Protein AF-A0A966CG10-F1 (afdb_monomer_lite)

Foldseek 3Di:
DDDDDDDFAWWWKKFWDDDDDDDDDDADDDDDDDPDPCVPVDDDDDGDDDDDLVVLLVVLLVVLRTAMAIFIEFEPDPVRCCVVVNDDPSHYNYHYYHDHGWDKDWDADQVQQDTPDIDTPDIQAYDGPDDLVDAGQEMEEEQCNLRRYPALCSNDHNYQEYEYENVNHDDLVSLLNNVVVQVNHAAEYEYEPVSCVVNVVSDDQRYWYWYQDDQQFIFIDHSNDTPDTDGDDDPDDDRHCPSVSSNVNSVVVSVVVVDPCVVCPVVRPD

pLDDT: mean 71.55, std 21.75, range [20.83, 97.31]

Radius of gyration: 19.4 Å; chains: 1; bounding box: 52×44×63 Å

Sequence (270 aa):
MPEEHRPSFAGGVHLLSEVKLQVRPMDILYGIYPNFPMENLTNSIEYQSWGGSLSNTFFWLIQFGHKVNVVGTVGNDQVGQALVGSTNPTIYSLSVNPGNSGKFTYFTDSTTGELLAIFYNYYETIHINKNESIKPDTCLIGGFELQTIDNSETLIYPANRYIINLGGVRDGEKLTNLITHLVDKQIVVVGNATEIEKFQSCFDKKTIIITTKAAEGAEIKINNDVIASTKPYNDRPIVDVMGAGDAFLAKFLSDWFKSNFSEDREMLVN

Secondary structure (DSSP, 8-state):
----PPP-----EEEE-----------------TTS-GGG-TTPPP------HHHHHHHHHHHTT--EEEEEEEESSHHHHHHHHT--SS-EEEEEESSPPPEEEEEE-TTT--EEEEEEE--S-------TT---SEEEEEHHHHHH-S-GGGG--S-SEEEEE-TT---HHHHHHHHHTTTTSEEEEEEEHHHHHHHGGG--TT-EEEEE-GGG-EEEEETTEEEEEE----SS-----TTHHHHHHHHHHHHHHHS-TTSGGGGTT-

Structure (mmCIF, N/CA/C/O backbone):
data_AF-A0A966CG10-F1
#
_entry.id   AF-A0A966CG10-F1
#
loop_
_atom_site.group_PDB
_atom_site.id
_atom_site.type_symbol
_atom_site.label_atom_id
_atom_site.label_alt_id
_atom_site.label_comp_id
_atom_site.label_asym_id
_atom_site.label_entity_id
_atom_site.label_seq_id
_atom_site.pdbx_PDB_ins_code
_atom_site.Cartn_x
_atom_site.Cartn_y
_atom_site.Cartn_z
_atom_site.occupancy
_atom_site.B_iso_or_equiv
_atom_site.auth_seq_id
_atom_site.auth_comp_id
_atom_site.auth_asym_id
_atom_site.auth_atom_id
_atom_site.pdbx_PDB_model_num
ATOM 1 N N . MET A 1 1 ? -6.992 21.687 -40.014 1.00 38.88 1 MET A N 1
ATOM 2 C CA . MET A 1 1 ? -6.766 20.240 -39.798 1.00 38.88 1 MET A CA 1
ATOM 3 C C . MET A 1 1 ? -7.358 19.908 -38.438 1.00 38.88 1 MET A C 1
ATOM 5 O O . MET A 1 1 ? -7.260 20.781 -37.583 1.00 38.88 1 MET A O 1
ATOM 9 N N . PRO A 1 2 ? -8.025 18.761 -38.247 1.00 32.59 2 PRO A N 1
ATOM 10 C CA . PRO A 1 2 ? -8.510 18.374 -36.926 1.00 32.59 2 PRO A CA 1
ATOM 11 C C . PRO A 1 2 ? -7.323 18.032 -36.017 1.00 32.59 2 PRO A C 1
ATOM 13 O O . PRO A 1 2 ? -6.334 17.471 -36.487 1.00 32.59 2 PRO A O 1
ATOM 16 N N . GLU A 1 3 ? -7.418 18.380 -34.737 1.00 30.53 3 GLU A N 1
ATOM 17 C CA . GLU A 1 3 ? -6.446 17.952 -33.731 1.00 30.53 3 GLU A CA 1
ATOM 18 C C . GLU A 1 3 ? -6.585 16.442 -33.503 1.00 30.53 3 GLU A C 1
ATOM 20 O O . GLU A 1 3 ? -7.666 15.946 -33.181 1.00 30.53 3 GLU A O 1
ATOM 25 N N . GLU A 1 4 ? -5.493 15.697 -33.675 1.00 26.67 4 GLU A N 1
ATOM 26 C CA . GLU A 1 4 ? -5.451 14.279 -33.317 1.00 26.67 4 GLU A CA 1
ATOM 27 C C . GLU A 1 4 ? -5.474 14.136 -31.789 1.00 26.67 4 GLU A C 1
ATOM 29 O O . GLU A 1 4 ? -4.434 14.209 -31.134 1.00 26.67 4 GLU A O 1
ATOM 34 N N . HIS A 1 5 ? -6.651 13.889 -31.210 1.00 28.89 5 HIS A N 1
ATOM 35 C CA . HIS A 1 5 ? -6.740 13.341 -29.858 1.00 28.89 5 HIS A CA 1
ATOM 36 C C . HIS A 1 5 ? -6.006 11.992 -29.806 1.00 28.89 5 HIS A C 1
ATOM 38 O O . HIS A 1 5 ? -6.396 11.033 -30.476 1.00 28.89 5 HIS A O 1
ATOM 44 N N . ARG A 1 6 ? -4.939 11.919 -29.004 1.00 24.11 6 ARG A N 1
ATOM 45 C CA . ARG A 1 6 ? -4.168 10.691 -28.757 1.00 24.11 6 ARG A CA 1
ATOM 46 C C . ARG A 1 6 ? -4.583 10.090 -27.403 1.00 24.11 6 ARG A C 1
ATOM 48 O O . ARG A 1 6 ? -4.723 10.862 -26.460 1.00 24.11 6 ARG A O 1
ATOM 55 N N . PRO A 1 7 ? -4.793 8.763 -27.276 1.00 26.23 7 PRO A N 1
ATOM 56 C CA . PRO A 1 7 ? -5.211 8.140 -26.013 1.00 26.23 7 PRO A CA 1
ATOM 57 C C . PRO A 1 7 ? -4.026 7.905 -25.053 1.00 26.23 7 PRO A C 1
ATOM 59 O O . PRO A 1 7 ? -2.902 7.701 -25.513 1.00 26.23 7 PRO A O 1
ATOM 62 N N . SER A 1 8 ? -4.272 7.884 -23.736 1.00 26.89 8 SER A N 1
ATOM 63 C CA . SER A 1 8 ? -3.223 8.030 -22.701 1.00 26.89 8 SER A CA 1
ATOM 64 C C . SER A 1 8 ? -3.578 7.364 -21.347 1.00 26.89 8 SER A C 1
ATOM 66 O O . SER A 1 8 ? -4.241 8.002 -20.535 1.00 26.89 8 SER A O 1
ATOM 68 N N . PHE A 1 9 ? -3.166 6.106 -21.062 1.00 37.81 9 PHE A N 1
ATOM 69 C CA . PHE A 1 9 ? -3.767 5.319 -19.948 1.00 37.81 9 PHE A CA 1
ATOM 70 C C . PHE A 1 9 ? -2.872 4.283 -19.173 1.00 37.81 9 PHE A C 1
ATOM 72 O O . PHE A 1 9 ? -2.361 3.396 -19.852 1.00 37.81 9 PHE A O 1
ATOM 79 N N . ALA A 1 10 ? -2.803 4.262 -17.809 1.00 34.09 10 ALA A N 1
ATOM 80 C CA . ALA A 1 10 ? -2.693 3.056 -16.912 1.00 34.09 10 ALA A CA 1
ATOM 81 C C . ALA A 1 10 ? -2.597 3.280 -15.355 1.00 34.09 10 ALA A C 1
ATOM 83 O O . ALA A 1 10 ? -1.928 4.208 -14.914 1.00 34.09 10 ALA A O 1
ATOM 84 N N . GLY A 1 11 ? -3.146 2.342 -14.536 1.00 28.97 11 GLY A N 1
ATOM 85 C CA . GLY A 1 11 ? -2.973 2.138 -13.055 1.00 28.97 11 GLY A CA 1
ATOM 86 C C . GLY A 1 11 ? -4.121 1.294 -12.403 1.00 28.97 11 GLY A C 1
ATOM 87 O O . GLY A 1 11 ? -4.868 0.707 -13.182 1.00 28.97 11 GLY A O 1
ATOM 88 N N . GLY A 1 12 ? -4.317 1.165 -11.060 1.00 33.44 12 GLY A N 1
ATOM 89 C CA . GLY A 1 12 ? -5.327 0.219 -10.472 1.00 33.44 12 GLY A CA 1
ATOM 90 C C . GLY A 1 12 ? -5.825 0.325 -8.992 1.00 33.44 12 GLY A C 1
ATOM 91 O O . GLY A 1 12 ? -5.452 1.231 -8.259 1.00 33.44 12 GLY A O 1
ATOM 92 N N . VAL A 1 13 ? -6.712 -0.607 -8.556 1.00 31.34 13 VAL A N 1
ATOM 93 C CA . VAL A 1 13 ? -7.343 -0.749 -7.195 1.00 31.34 13 VAL A CA 1
ATOM 94 C C . VAL A 1 13 ? -7.668 -2.223 -6.862 1.00 31.34 13 VAL A C 1
ATOM 96 O O . VAL A 1 13 ? -7.952 -3.000 -7.777 1.00 31.34 13 VAL A O 1
ATOM 99 N N . HIS A 1 14 ? -7.621 -2.663 -5.590 1.00 45.69 14 HIS A N 1
ATOM 100 C CA . HIS A 1 14 ? -7.591 -4.107 -5.244 1.00 45.69 14 HIS A CA 1
ATOM 101 C C . HIS A 1 14 ? -8.548 -4.578 -4.136 1.00 45.69 14 HIS A C 1
ATOM 103 O O . HIS A 1 14 ? -8.792 -3.859 -3.172 1.00 45.69 14 HIS A O 1
ATOM 109 N N . LEU A 1 15 ? -9.055 -5.816 -4.272 1.00 35.47 15 LEU A N 1
ATOM 110 C CA . LEU A 1 15 ? -10.267 -6.344 -3.613 1.00 35.47 15 LEU A CA 1
ATOM 111 C C . LEU A 1 15 ? -10.124 -7.848 -3.229 1.00 35.47 15 LEU A C 1
ATOM 113 O O . LEU A 1 15 ? -9.604 -8.615 -4.033 1.00 35.47 15 LEU A O 1
ATOM 117 N N . LEU A 1 16 ? -10.595 -8.330 -2.064 1.00 32.72 16 LEU A N 1
ATOM 118 C CA . LEU A 1 16 ? -10.228 -9.667 -1.501 1.00 32.72 16 LEU A CA 1
ATOM 119 C C . LEU A 1 16 ? -11.406 -10.665 -1.290 1.00 32.72 16 LEU A C 1
ATOM 121 O O . LEU A 1 16 ? -12.467 -10.229 -0.857 1.00 32.72 16 LEU A O 1
ATOM 125 N N . SER A 1 17 ? -11.207 -11.984 -1.538 1.00 36.31 17 SER A N 1
ATOM 126 C CA . SER A 1 17 ? -12.155 -13.114 -1.235 1.00 36.31 17 SER A CA 1
ATOM 127 C C . SER A 1 17 ? -11.595 -14.523 -1.608 1.00 36.31 17 SER A C 1
ATOM 129 O O . SER A 1 17 ? -11.040 -14.616 -2.691 1.00 36.31 17 SER A O 1
ATOM 131 N N . GLU A 1 18 ? -11.796 -15.610 -0.828 1.00 32.06 18 GLU A N 1
ATOM 132 C CA . GLU A 1 18 ? -11.081 -16.941 -0.782 1.00 32.06 18 GLU A CA 1
ATOM 133 C C . GLU A 1 18 ? -10.942 -17.914 -2.011 1.00 32.06 18 GLU A C 1
ATOM 135 O O . GLU A 1 18 ? -11.800 -17.975 -2.894 1.00 32.06 18 GLU A O 1
ATOM 140 N N . VAL A 1 19 ? -9.854 -18.737 -2.022 1.00 25.47 19 VAL A N 1
ATOM 141 C CA . VAL A 1 19 ? -9.631 -20.173 -2.460 1.00 25.47 19 VAL A CA 1
ATOM 142 C C . VAL A 1 19 ? -8.140 -20.423 -2.844 1.00 25.47 19 VAL A C 1
ATOM 144 O O . VAL A 1 19 ? -7.482 -19.544 -3.387 1.00 25.47 19 VAL A O 1
ATOM 147 N N . LYS A 1 20 ? -7.608 -21.635 -2.586 1.00 26.91 20 LYS A N 1
ATOM 148 C CA . LYS A 1 20 ? -6.193 -22.071 -2.756 1.00 26.91 20 LYS A CA 1
ATOM 149 C C . LYS A 1 20 ? -5.751 -22.367 -4.207 1.00 26.91 20 LYS A C 1
ATOM 151 O O . LYS A 1 20 ? -6.503 -23.025 -4.921 1.00 26.91 20 LYS A O 1
ATOM 156 N N . LEU A 1 21 ? -4.488 -22.069 -4.572 1.00 22.17 21 LEU A N 1
ATOM 157 C CA . LEU A 1 21 ? -3.717 -22.785 -5.620 1.00 22.17 21 LEU A CA 1
ATOM 158 C C . LEU A 1 21 ? -2.191 -22.507 -5.572 1.00 22.17 21 LEU A C 1
ATOM 160 O O . LEU A 1 21 ? -1.724 -21.684 -4.793 1.00 22.17 21 LEU A O 1
ATOM 164 N N . GLN A 1 22 ? -1.422 -23.265 -6.363 1.00 24.16 22 GLN A N 1
ATOM 165 C CA . GLN A 1 22 ? 0.036 -23.467 -6.285 1.00 24.16 22 GLN A CA 1
ATOM 166 C C . GLN A 1 22 ? 0.805 -22.612 -7.316 1.00 24.16 22 GLN A C 1
ATOM 168 O O . GLN A 1 22 ? 0.391 -22.550 -8.471 1.00 24.16 22 GLN A O 1
ATOM 173 N N . VAL A 1 23 ? 1.936 -21.996 -6.942 1.00 23.38 23 VAL A N 1
ATOM 174 C CA . VAL A 1 23 ? 2.698 -21.045 -7.792 1.00 23.38 23 VAL A CA 1
ATOM 175 C C . VAL A 1 23 ? 4.105 -21.573 -8.138 1.00 23.38 23 VAL A C 1
ATOM 177 O O . VAL A 1 23 ? 4.709 -22.304 -7.355 1.00 23.38 23 VAL A O 1
ATOM 180 N N . ARG A 1 24 ? 4.621 -21.211 -9.324 1.00 20.83 24 ARG A N 1
ATOM 181 C CA . ARG A 1 24 ? 5.995 -21.466 -9.811 1.00 20.83 24 ARG A CA 1
ATOM 182 C C . ARG A 1 24 ? 6.700 -20.131 -10.134 1.00 20.83 24 ARG A C 1
ATOM 184 O O . ARG A 1 24 ? 5.992 -19.177 -10.446 1.00 20.83 24 ARG A O 1
ATOM 191 N N . PRO A 1 25 ? 8.044 -20.049 -10.084 1.00 22.14 25 PRO A N 1
ATOM 192 C CA . PRO A 1 25 ? 8.788 -18.838 -10.450 1.00 22.14 25 PRO A CA 1
ATOM 193 C C . PRO A 1 25 ? 8.829 -18.618 -11.974 1.00 22.14 25 PRO A C 1
ATOM 195 O O . PRO A 1 25 ? 8.802 -19.595 -12.724 1.00 22.14 25 PRO A O 1
ATOM 198 N N . MET A 1 26 ? 8.933 -17.358 -12.420 1.00 24.41 26 MET A N 1
ATOM 199 C CA . MET A 1 26 ? 9.221 -16.978 -13.814 1.00 24.41 26 MET A CA 1
ATOM 200 C C . MET A 1 26 ? 10.050 -15.685 -13.903 1.00 24.41 26 MET A C 1
ATOM 202 O O . MET A 1 26 ? 9.786 -14.733 -13.171 1.00 24.41 26 MET A O 1
ATOM 206 N N . ASP A 1 27 ? 10.995 -15.664 -14.845 1.00 25.73 27 ASP A N 1
ATOM 207 C CA . ASP A 1 27 ? 11.842 -14.527 -15.250 1.00 25.73 27 ASP A CA 1
ATOM 208 C C . ASP A 1 27 ? 11.275 -13.798 -16.504 1.00 25.73 27 ASP A C 1
ATOM 210 O O . ASP A 1 27 ? 10.364 -14.348 -17.126 1.00 25.73 27 ASP A O 1
ATOM 214 N N . ILE A 1 28 ? 11.854 -12.635 -16.912 1.00 26.97 28 ILE A N 1
ATOM 215 C CA . ILE A 1 28 ? 12.098 -12.121 -18.314 1.00 26.97 28 ILE A CA 1
ATOM 216 C C . ILE A 1 28 ? 11.956 -10.569 -18.523 1.00 26.97 28 ILE A C 1
ATOM 218 O O . ILE A 1 28 ? 10.922 -9.991 -18.214 1.00 26.97 28 ILE A O 1
ATOM 222 N N . LEU A 1 29 ? 13.014 -9.970 -19.127 1.00 24.48 29 LEU A N 1
ATOM 223 C CA . LEU A 1 29 ? 13.226 -8.801 -20.056 1.00 24.48 29 LEU A CA 1
ATOM 224 C C . LEU A 1 29 ? 12.100 -7.732 -20.331 1.00 24.48 29 LEU A C 1
ATOM 226 O O . LEU A 1 29 ? 10.934 -8.096 -20.421 1.00 24.48 29 LEU A O 1
ATOM 230 N N . TYR A 1 30 ? 12.311 -6.424 -20.659 1.00 29.41 30 TYR A N 1
ATOM 231 C CA . TYR A 1 30 ? 13.504 -5.559 -20.946 1.00 29.41 30 TYR A CA 1
ATOM 232 C C . TYR A 1 30 ? 13.254 -4.017 -20.774 1.00 29.41 30 TYR A C 1
ATOM 234 O O . TYR A 1 30 ? 12.122 -3.567 -21.008 1.00 29.41 30 TYR A O 1
ATOM 242 N N . GLY A 1 31 ? 14.290 -3.167 -20.551 1.00 25.53 31 GLY A N 1
ATOM 243 C CA . GLY A 1 31 ? 14.223 -1.689 -20.757 1.00 25.53 31 GLY A CA 1
ATOM 244 C C . GLY A 1 31 ? 15.480 -0.828 -20.432 1.00 25.53 31 GLY A C 1
ATOM 245 O O . GLY A 1 31 ? 15.888 -0.768 -19.280 1.00 25.53 31 GLY A O 1
ATOM 246 N N . ILE A 1 32 ? 16.035 -0.096 -21.421 1.00 28.11 32 ILE A N 1
ATOM 247 C CA . ILE A 1 32 ? 17.224 0.803 -21.316 1.00 28.11 32 ILE A CA 1
ATOM 248 C C . ILE A 1 32 ? 16.837 2.281 -21.571 1.00 28.11 32 ILE A C 1
ATOM 250 O O . ILE A 1 32 ? 15.997 2.537 -22.434 1.00 28.11 32 ILE A O 1
ATOM 254 N N . TYR A 1 33 ? 17.501 3.248 -20.909 1.00 35.00 33 TYR A N 1
ATOM 255 C CA . TYR A 1 33 ? 17.444 4.691 -21.235 1.00 35.00 33 TYR A CA 1
ATOM 256 C C . TYR A 1 33 ? 18.796 5.259 -21.720 1.00 35.00 33 TYR A C 1
ATOM 258 O O . TYR A 1 33 ? 19.824 4.923 -21.138 1.00 35.00 33 TYR A O 1
ATOM 266 N N . PRO A 1 34 ? 18.825 6.166 -22.722 1.00 39.41 34 PRO A N 1
ATOM 267 C CA . PRO A 1 34 ? 20.072 6.638 -23.343 1.00 39.41 34 PRO A CA 1
ATOM 268 C C . PRO A 1 34 ? 20.832 7.765 -22.612 1.00 39.41 34 PRO A C 1
ATOM 270 O O . PRO A 1 34 ? 21.926 8.103 -23.049 1.00 39.41 34 PRO A O 1
ATOM 273 N N . ASN A 1 35 ? 20.282 8.368 -21.547 1.00 41.44 35 ASN A N 1
ATOM 274 C CA . ASN A 1 35 ? 20.807 9.626 -20.973 1.00 41.44 35 ASN A CA 1
ATOM 275 C C . ASN A 1 35 ? 21.343 9.528 -19.529 1.00 41.44 35 ASN A C 1
ATOM 277 O O . ASN A 1 35 ? 21.713 10.551 -18.954 1.00 41.44 35 ASN A O 1
ATOM 281 N N . PHE A 1 36 ? 21.392 8.338 -18.925 1.00 48.62 36 PHE A N 1
ATOM 282 C CA . PHE A 1 36 ? 22.197 8.141 -17.713 1.00 48.62 36 PHE A CA 1
ATOM 283 C C . PHE A 1 36 ? 23.659 7.918 -18.138 1.00 48.62 36 PHE A C 1
ATOM 285 O O . PHE A 1 36 ? 23.871 7.188 -19.109 1.00 48.62 36 PHE A O 1
ATOM 292 N N . PRO A 1 37 ? 24.672 8.499 -17.465 1.00 49.12 37 PRO A N 1
ATOM 293 C CA . PRO A 1 37 ? 26.079 8.254 -17.782 1.00 49.12 37 PRO A CA 1
ATOM 294 C C . PRO A 1 37 ? 26.489 6.830 -17.360 1.00 49.12 37 PRO A C 1
ATOM 296 O O . PRO A 1 37 ? 27.141 6.611 -16.338 1.00 49.12 37 PRO A O 1
ATOM 299 N N . MET A 1 38 ? 26.097 5.851 -18.186 1.00 50.25 38 MET A N 1
ATOM 300 C CA . MET A 1 38 ? 26.406 4.418 -18.058 1.00 50.25 38 MET A CA 1
ATOM 301 C C . MET A 1 38 ? 27.914 4.143 -17.986 1.00 50.25 38 MET A C 1
ATOM 303 O O . MET A 1 38 ? 28.332 3.120 -17.462 1.00 50.25 38 MET A O 1
ATOM 307 N N . GLU A 1 39 ? 28.730 5.077 -18.472 1.00 49.22 39 GLU A N 1
ATOM 308 C CA . GLU A 1 39 ? 30.194 5.076 -18.410 1.00 49.22 39 GLU A CA 1
ATOM 309 C C . GLU A 1 39 ? 30.781 4.980 -16.986 1.00 49.22 39 GLU A C 1
ATOM 311 O O . GLU A 1 39 ? 31.933 4.578 -16.841 1.00 49.22 39 GLU A O 1
ATOM 316 N N . ASN A 1 40 ? 29.989 5.247 -15.938 1.00 48.19 40 ASN A N 1
ATOM 317 C CA . ASN A 1 40 ? 30.380 5.011 -14.539 1.00 48.19 40 ASN A CA 1
ATOM 318 C C . ASN A 1 40 ? 29.901 3.658 -13.963 1.00 48.19 40 ASN A C 1
ATOM 320 O O . ASN A 1 40 ? 30.370 3.247 -12.901 1.00 48.19 40 ASN A O 1
ATOM 324 N N . LEU A 1 41 ? 28.990 2.942 -14.634 1.00 52.59 41 LEU A N 1
ATOM 325 C CA . LEU A 1 41 ? 28.450 1.653 -14.178 1.00 52.59 41 LEU A CA 1
ATOM 326 C C . LEU A 1 41 ? 29.348 0.492 -14.623 1.00 52.59 41 LEU A C 1
ATOM 328 O O . LEU A 1 41 ? 29.034 -0.268 -15.538 1.00 52.59 41 LEU A O 1
ATOM 332 N N . THR A 1 42 ? 30.484 0.335 -13.947 1.00 43.31 42 THR A N 1
ATOM 333 C CA . THR A 1 42 ? 31.334 -0.850 -14.126 1.00 43.31 42 THR A CA 1
ATOM 334 C C . THR A 1 42 ? 30.803 -2.023 -13.290 1.00 43.31 42 THR A C 1
ATOM 336 O O . THR A 1 42 ? 30.632 -1.905 -12.082 1.00 43.31 42 THR A O 1
ATOM 339 N N . ASN A 1 43 ? 30.571 -3.174 -13.935 1.00 52.69 43 ASN A N 1
ATOM 340 C CA . ASN A 1 43 ? 30.061 -4.422 -13.330 1.00 52.69 43 ASN A CA 1
ATOM 341 C C . ASN A 1 43 ? 28.594 -4.404 -12.833 1.00 52.69 43 ASN A C 1
ATOM 343 O O . ASN A 1 43 ? 28.276 -5.045 -11.833 1.00 52.69 43 ASN A O 1
ATOM 347 N N . SER A 1 44 ? 27.676 -3.729 -13.532 1.00 55.38 44 SER A N 1
ATOM 348 C CA . SER A 1 44 ? 26.237 -3.846 -13.246 1.00 55.38 44 SER A CA 1
ATOM 349 C C . SER A 1 44 ? 25.705 -5.262 -13.520 1.00 55.38 44 SER A C 1
ATOM 351 O O . SER A 1 44 ? 25.907 -5.797 -14.611 1.00 55.38 44 SER A O 1
ATOM 353 N N . ILE A 1 45 ? 24.968 -5.839 -12.566 1.00 53.28 45 ILE A N 1
ATOM 354 C CA . ILE A 1 45 ? 24.177 -7.061 -12.771 1.00 53.28 45 ILE A CA 1
ATOM 355 C C . ILE A 1 45 ? 22.718 -6.648 -12.976 1.00 53.28 45 ILE A C 1
ATOM 357 O O . ILE A 1 45 ? 22.126 -6.009 -12.110 1.00 53.28 45 ILE A O 1
ATOM 361 N N . GLU A 1 46 ? 22.142 -7.005 -14.122 1.00 59.22 46 GLU A N 1
ATOM 362 C CA . GLU A 1 46 ? 20.762 -6.660 -14.465 1.00 59.22 46 GLU A CA 1
ATOM 363 C C . GLU A 1 46 ? 19.789 -7.755 -14.010 1.00 59.22 46 GLU A C 1
ATOM 365 O O . GLU A 1 46 ? 19.866 -8.897 -14.464 1.00 59.22 46 GLU A O 1
ATOM 370 N N . TYR A 1 47 ? 18.833 -7.385 -13.158 1.00 60.59 47 TYR A N 1
ATOM 371 C CA . TYR A 1 47 ? 17.699 -8.225 -12.770 1.00 60.59 47 TYR A CA 1
ATOM 372 C C . TYR A 1 47 ? 16.396 -7.592 -13.236 1.00 60.59 47 TYR A C 1
ATOM 374 O O . TYR A 1 47 ? 16.271 -6.369 -13.279 1.00 60.59 47 TYR A O 1
ATOM 382 N N . GLN A 1 48 ? 15.424 -8.429 -13.598 1.00 60.22 48 GLN A N 1
ATOM 383 C CA . GLN A 1 48 ? 14.136 -7.978 -14.115 1.00 60.22 48 GLN A CA 1
ATOM 384 C C . GLN A 1 48 ? 13.015 -8.787 -13.480 1.00 60.22 48 GLN A C 1
ATOM 386 O O . GLN A 1 48 ? 13.009 -10.015 -13.532 1.00 60.22 48 GLN A O 1
ATOM 391 N N . SER A 1 49 ? 12.085 -8.073 -12.861 1.00 65.38 49 SER A N 1
ATOM 392 C CA . SER A 1 49 ? 10.987 -8.612 -12.071 1.00 65.38 49 SER A CA 1
ATOM 393 C C . SER A 1 49 ? 9.729 -7.779 -12.300 1.00 65.38 49 SER A C 1
ATOM 395 O O . SER A 1 49 ? 9.768 -6.684 -12.867 1.00 65.38 49 SER A O 1
ATOM 397 N N . TRP A 1 50 ? 8.588 -8.296 -11.853 1.00 69.25 50 TRP A N 1
ATOM 398 C CA . TRP A 1 50 ? 7.403 -7.461 -11.697 1.00 69.25 50 TRP A CA 1
ATOM 399 C C . TRP A 1 50 ? 7.588 -6.550 -10.483 1.00 69.25 50 TRP A C 1
ATOM 401 O O . TRP A 1 50 ? 8.222 -6.936 -9.503 1.00 69.25 50 TRP A O 1
ATOM 411 N N . GLY A 1 51 ? 6.992 -5.363 -10.532 1.00 72.19 51 GLY A N 1
ATOM 412 C CA . GLY A 1 51 ? 7.010 -4.430 -9.416 1.00 72.19 51 GLY A CA 1
ATOM 413 C C . GLY A 1 51 ? 5.884 -3.408 -9.504 1.00 72.19 51 GLY A C 1
ATOM 414 O O . GLY A 1 51 ? 4.857 -3.645 -10.144 1.00 72.19 51 GLY A O 1
ATOM 415 N N . GLY A 1 52 ? 6.080 -2.276 -8.832 1.00 77.25 52 GLY A N 1
ATOM 416 C CA . GLY A 1 52 ? 4.990 -1.422 -8.364 1.00 77.25 52 GLY A CA 1
ATOM 417 C C . GLY A 1 52 ? 4.579 -1.829 -6.946 1.00 77.25 52 GLY A C 1
ATOM 418 O O . GLY A 1 52 ? 4.543 -3.015 -6.620 1.00 77.25 52 GLY A O 1
ATOM 419 N N . SER A 1 53 ? 4.300 -0.843 -6.092 1.00 81.25 53 SER A N 1
ATOM 420 C CA . SER A 1 53 ? 4.122 -1.059 -4.646 1.00 81.25 53 SER A CA 1
ATOM 421 C C . SER A 1 53 ? 2.979 -2.034 -4.338 1.00 81.25 53 SER A C 1
ATOM 423 O O . SER A 1 53 ? 3.176 -3.069 -3.697 1.00 81.25 53 SER A O 1
ATOM 425 N N . LEU A 1 54 ? 1.798 -1.779 -4.907 1.00 81.50 54 LEU A N 1
ATOM 426 C CA . LEU A 1 54 ? 0.659 -2.686 -4.780 1.00 81.50 54 LEU A CA 1
ATOM 427 C C . LEU A 1 54 ? 0.926 -4.071 -5.389 1.00 81.50 54 LEU A C 1
ATOM 429 O O . LEU A 1 54 ? 0.399 -5.065 -4.883 1.00 81.50 54 LEU A O 1
ATOM 433 N N . SER A 1 55 ? 1.763 -4.153 -6.430 1.00 80.00 55 SER A N 1
ATOM 434 C CA . SER A 1 55 ? 2.121 -5.423 -7.066 1.00 80.00 55 SER A CA 1
ATOM 435 C C . SER A 1 55 ? 2.916 -6.327 -6.136 1.00 80.00 55 SER A C 1
ATOM 437 O O . SER A 1 55 ? 2.592 -7.503 -5.962 1.00 80.00 55 SER A O 1
ATOM 439 N N . ASN A 1 56 ? 3.915 -5.751 -5.470 1.00 82.62 56 ASN A N 1
ATOM 440 C CA . ASN A 1 56 ? 4.697 -6.433 -4.448 1.00 82.62 56 ASN A CA 1
ATOM 441 C C . ASN A 1 56 ? 3.794 -6.884 -3.287 1.00 82.62 56 ASN A C 1
ATOM 443 O O . ASN A 1 56 ? 3.896 -8.024 -2.826 1.00 82.62 56 ASN A O 1
ATOM 447 N N . THR A 1 57 ? 2.855 -6.035 -2.847 1.00 84.81 57 THR A N 1
ATOM 448 C CA . THR A 1 57 ? 1.901 -6.397 -1.790 1.00 84.81 57 THR A CA 1
ATOM 449 C C . THR A 1 57 ? 0.975 -7.545 -2.210 1.00 84.81 57 THR A C 1
ATOM 451 O O . THR A 1 57 ? 0.800 -8.481 -1.424 1.00 84.81 57 THR A O 1
ATOM 454 N N . PHE A 1 58 ? 0.411 -7.551 -3.431 1.00 80.25 58 PHE A N 1
ATOM 455 C CA . PHE A 1 58 ? -0.422 -8.681 -3.872 1.00 80.25 58 PHE A CA 1
ATOM 456 C C . PHE A 1 58 ? 0.390 -9.967 -4.007 1.00 80.25 58 PHE A C 1
ATOM 458 O O . PHE A 1 58 ? -0.112 -11.031 -3.644 1.00 80.25 58 PHE A O 1
ATOM 465 N N . PHE A 1 59 ? 1.636 -9.887 -4.489 1.00 82.81 59 PHE A N 1
ATOM 466 C CA . PHE A 1 59 ? 2.493 -11.057 -4.663 1.00 82.81 59 PHE A CA 1
ATOM 467 C C . PHE A 1 59 ? 2.664 -11.785 -3.329 1.00 82.81 59 PHE A C 1
ATOM 469 O O . PHE A 1 59 ? 2.363 -12.975 -3.224 1.00 82.81 59 PHE A O 1
ATOM 476 N N . TRP A 1 60 ? 3.043 -11.051 -2.281 1.00 85.38 60 TRP A N 1
ATOM 477 C CA . TRP A 1 60 ? 3.191 -11.600 -0.937 1.00 85.38 60 TRP A CA 1
ATOM 478 C C . TRP A 1 60 ? 1.867 -12.079 -0.331 1.00 85.38 60 TRP A C 1
ATOM 480 O O . TRP A 1 60 ? 1.841 -13.152 0.270 1.00 85.38 60 TRP A O 1
ATOM 490 N N . LEU A 1 61 ? 0.751 -11.368 -0.532 1.00 82.50 61 LEU A N 1
ATOM 491 C CA . LEU A 1 61 ? -0.571 -11.837 -0.092 1.00 82.50 61 LEU A CA 1
ATOM 492 C C . LEU A 1 61 ? -0.934 -13.199 -0.709 1.00 82.50 61 LEU A C 1
ATOM 494 O O . LEU A 1 61 ? -1.395 -14.085 0.014 1.00 82.50 61 LEU A O 1
ATOM 498 N N . ILE A 1 62 ? -0.658 -13.398 -2.003 1.00 81.00 62 ILE A N 1
ATOM 499 C CA . ILE A 1 62 ? -0.849 -14.681 -2.694 1.00 81.00 62 ILE A CA 1
ATOM 500 C C . ILE A 1 62 ? 0.072 -15.762 -2.103 1.00 81.00 62 ILE A C 1
ATOM 502 O O . ILE A 1 62 ? -0.408 -16.854 -1.797 1.00 81.00 62 ILE A O 1
ATOM 506 N N . GLN A 1 63 ? 1.355 -15.464 -1.845 1.00 82.38 63 GLN A N 1
ATOM 507 C CA . GLN A 1 63 ? 2.262 -16.406 -1.159 1.00 82.38 63 GLN A CA 1
ATOM 508 C C . GLN A 1 63 ? 1.770 -16.777 0.253 1.00 82.38 63 GLN A C 1
ATOM 510 O O . GLN A 1 63 ? 1.938 -17.912 0.696 1.00 82.38 63 GLN A O 1
ATOM 515 N N . PHE A 1 64 ? 1.112 -15.854 0.960 1.00 84.88 64 PHE A N 1
ATOM 516 C CA . PHE A 1 64 ? 0.513 -16.096 2.278 1.00 84.88 64 PHE A CA 1
ATOM 517 C C . PHE A 1 64 ? -0.855 -16.806 2.231 1.00 84.88 64 PHE A C 1
ATOM 519 O O . PHE A 1 64 ? -1.474 -16.997 3.287 1.00 84.88 64 PHE A O 1
ATOM 526 N N . GLY A 1 65 ? -1.305 -17.229 1.044 1.00 84.12 65 GLY A N 1
ATOM 527 C CA . GLY A 1 65 ? -2.522 -18.012 0.821 1.00 84.12 65 GLY A CA 1
ATOM 528 C C . GLY A 1 65 ? -3.799 -17.189 0.642 1.00 84.12 65 GLY A C 1
ATOM 529 O O . GLY A 1 65 ? -4.885 -17.768 0.642 1.00 84.12 65 GLY A O 1
ATOM 530 N N . HIS A 1 66 ? -3.692 -15.865 0.500 1.00 78.88 66 HIS A N 1
ATOM 531 C CA . HIS A 1 66 ? -4.840 -14.995 0.240 1.00 78.88 66 HIS A CA 1
ATOM 532 C C . HIS A 1 66 ? -5.165 -14.935 -1.245 1.00 78.88 66 HIS A C 1
ATOM 534 O O . HIS A 1 66 ? -4.303 -15.082 -2.110 1.00 78.88 66 HIS A O 1
ATOM 540 N N . LYS A 1 67 ? -6.429 -14.649 -1.540 1.00 74.69 67 LYS A N 1
ATOM 541 C CA . LYS A 1 67 ? -6.869 -14.296 -2.884 1.00 74.69 67 LYS A CA 1
ATOM 542 C C . LYS A 1 67 ? -7.021 -12.792 -3.017 1.00 74.69 67 LYS A C 1
ATOM 544 O O . LYS A 1 67 ? -7.658 -12.153 -2.179 1.00 74.69 67 LYS A O 1
ATOM 549 N N . VAL A 1 68 ? -6.511 -12.272 -4.125 1.00 74.19 68 VAL A N 1
ATOM 550 C CA . VAL A 1 68 ? -6.561 -10.859 -4.485 1.00 74.19 68 VAL A CA 1
ATOM 551 C C . VAL A 1 68 ? -7.178 -10.744 -5.871 1.00 74.19 68 VAL A C 1
ATOM 553 O O . VAL A 1 68 ? -6.708 -11.389 -6.799 1.00 74.19 68 VAL A O 1
ATOM 556 N N . ASN A 1 69 ? -8.213 -9.922 -6.013 1.00 75.19 69 ASN A N 1
ATOM 557 C CA . ASN A 1 69 ? -8.679 -9.448 -7.308 1.00 75.19 69 ASN A CA 1
ATOM 558 C C . ASN A 1 69 ? -7.931 -8.147 -7.600 1.00 75.19 69 ASN A C 1
ATOM 560 O O . ASN A 1 69 ? -8.043 -7.168 -6.852 1.00 75.19 69 ASN A O 1
ATOM 564 N N . VAL A 1 70 ? -7.167 -8.148 -8.684 1.00 75.94 70 VAL A N 1
ATOM 565 C CA . VAL A 1 70 ? -6.384 -6.996 -9.131 1.00 75.94 70 VAL A CA 1
ATOM 566 C C . VAL A 1 70 ? -7.164 -6.303 -10.240 1.00 75.94 70 VAL A C 1
ATOM 568 O O . VAL A 1 70 ? -7.295 -6.852 -11.333 1.00 75.94 70 VAL A O 1
ATOM 571 N N . VAL A 1 71 ? -7.694 -5.107 -9.973 1.00 73.62 71 VAL A N 1
ATOM 572 C CA . VAL A 1 71 ? -8.137 -4.189 -11.030 1.00 73.62 71 VAL A CA 1
ATOM 573 C C . VAL A 1 71 ? -6.954 -3.302 -11.383 1.00 73.62 71 VAL A C 1
ATOM 575 O O . VAL A 1 71 ? -6.314 -2.751 -10.487 1.00 73.62 71 VAL A O 1
ATOM 578 N N . GLY A 1 72 ? -6.648 -3.174 -12.667 1.00 73.94 72 GLY A N 1
ATOM 579 C CA . GLY A 1 72 ? -5.513 -2.384 -13.127 1.00 73.94 72 GLY A CA 1
ATOM 580 C C . GLY A 1 72 ? -5.449 -2.277 -14.644 1.00 73.94 72 GLY A C 1
ATOM 581 O O . GLY A 1 72 ? -6.365 -2.723 -15.333 1.00 73.94 72 GLY A O 1
ATOM 582 N N . THR A 1 73 ? -4.350 -1.743 -15.169 1.00 73.00 73 THR A N 1
ATOM 583 C CA . THR A 1 73 ? -4.116 -1.616 -16.613 1.00 73.00 73 THR A CA 1
ATOM 584 C C . THR A 1 73 ? -2.719 -2.090 -16.984 1.00 73.00 73 THR A C 1
ATOM 586 O O . THR A 1 73 ? -1.751 -1.764 -16.300 1.00 73.00 73 THR A O 1
ATOM 589 N N . VAL A 1 74 ? -2.611 -2.791 -18.111 1.00 77.94 74 VAL A N 1
ATOM 590 C CA . VAL A 1 74 ? -1.345 -3.119 -18.781 1.00 77.94 74 VAL A CA 1
ATOM 591 C C . VAL A 1 74 ? -1.378 -2.664 -20.242 1.00 77.94 74 VAL A C 1
ATOM 593 O O . VAL A 1 74 ? -2.448 -2.433 -20.810 1.00 77.94 74 VAL A O 1
ATOM 596 N N . GLY A 1 75 ? -0.207 -2.530 -20.861 1.00 77.12 75 GLY A N 1
ATOM 597 C CA . GLY A 1 75 ? -0.102 -2.261 -22.293 1.00 77.12 75 GLY A CA 1
ATOM 598 C C . GLY A 1 75 ? -0.362 -3.515 -23.129 1.00 77.12 75 GLY A C 1
ATOM 599 O O . GLY A 1 75 ? -0.219 -4.642 -22.659 1.00 77.12 75 GLY A O 1
ATOM 600 N N . ASN A 1 76 ? -0.701 -3.334 -24.401 1.00 81.12 76 ASN A N 1
ATOM 601 C CA . ASN A 1 76 ? -0.766 -4.411 -25.388 1.00 81.12 76 ASN A CA 1
ATOM 602 C C . ASN A 1 76 ? 0.630 -4.740 -25.961 1.00 81.12 76 ASN A C 1
ATOM 604 O O . ASN A 1 76 ? 0.820 -4.809 -27.176 1.00 81.12 76 ASN A O 1
ATOM 608 N N . ASP A 1 77 ? 1.614 -4.900 -25.079 1.00 78.38 77 ASP A N 1
ATOM 609 C CA . ASP A 1 77 ? 2.990 -5.272 -25.399 1.00 78.38 77 ASP A CA 1
ATOM 610 C C . ASP A 1 77 ? 3.350 -6.639 -24.801 1.00 78.38 77 ASP A C 1
ATOM 612 O O . ASP A 1 77 ? 2.561 -7.256 -24.086 1.00 78.38 77 ASP A O 1
ATOM 616 N N . GLN A 1 78 ? 4.555 -7.139 -25.089 1.00 78.31 78 GLN A N 1
ATOM 617 C CA . GLN A 1 78 ? 5.000 -8.442 -24.582 1.00 78.31 78 GLN A CA 1
ATOM 618 C C . GLN A 1 78 ? 4.961 -8.521 -23.046 1.00 78.31 78 GLN A C 1
ATOM 620 O O . GLN A 1 78 ? 4.653 -9.580 -22.507 1.00 78.31 78 GLN A O 1
ATOM 625 N N . VAL A 1 79 ? 5.227 -7.411 -22.347 1.00 73.88 79 VAL A N 1
ATOM 626 C CA . VAL A 1 79 ? 5.186 -7.343 -20.879 1.00 73.88 79 VAL A CA 1
ATOM 627 C C . VAL A 1 79 ? 3.749 -7.464 -20.374 1.00 73.88 79 VAL A C 1
ATOM 629 O O . VAL A 1 79 ? 3.481 -8.279 -19.497 1.00 73.88 79 VAL A O 1
ATOM 632 N N . GLY A 1 80 ? 2.802 -6.722 -20.950 1.00 75.31 80 GLY A N 1
ATOM 633 C CA . GLY A 1 80 ? 1.398 -6.773 -20.541 1.00 75.31 80 GLY A CA 1
ATOM 634 C C . GLY A 1 80 ? 0.727 -8.093 -20.904 1.00 75.31 80 GLY A C 1
ATOM 635 O O . GLY A 1 80 ? -0.005 -8.657 -20.094 1.00 75.31 80 GLY A O 1
ATOM 636 N N . GLN A 1 81 ? 1.057 -8.656 -22.067 1.00 78.06 81 GLN A N 1
ATOM 637 C CA . GLN A 1 81 ? 0.626 -10.000 -22.455 1.00 78.06 81 GLN A CA 1
ATOM 638 C C . GLN A 1 81 ? 1.234 -11.083 -21.549 1.00 78.06 81 GLN A C 1
ATOM 640 O O . GLN A 1 81 ? 0.545 -12.043 -21.209 1.00 78.06 81 GLN A O 1
ATOM 645 N N . ALA A 1 82 ? 2.479 -10.924 -21.085 1.00 75.50 82 ALA A N 1
ATOM 646 C CA . ALA A 1 82 ? 3.057 -11.803 -20.070 1.00 75.50 82 ALA A CA 1
ATOM 647 C C . ALA A 1 82 ? 2.354 -11.643 -18.712 1.00 75.50 82 ALA A C 1
ATOM 649 O O . ALA A 1 82 ? 2.028 -12.649 -18.089 1.00 75.50 82 ALA A O 1
ATOM 650 N N . LEU A 1 83 ? 2.053 -10.418 -18.271 1.00 70.75 83 LEU A N 1
ATOM 651 C CA . LEU A 1 83 ? 1.307 -10.148 -17.034 1.00 70.75 83 LEU A CA 1
ATOM 652 C C . LEU A 1 83 ? -0.121 -10.711 -17.063 1.00 70.75 83 LEU A C 1
ATOM 654 O O . LEU A 1 83 ? -0.586 -11.192 -16.039 1.00 70.75 83 LEU A O 1
ATOM 658 N N . VAL A 1 84 ? -0.800 -10.712 -18.214 1.00 72.75 84 VAL A N 1
ATOM 659 C CA . VAL A 1 84 ? -2.124 -11.342 -18.380 1.00 72.75 84 VAL A CA 1
ATOM 660 C C . VAL A 1 84 ? -2.010 -12.868 -18.507 1.00 72.75 84 VAL A C 1
ATOM 662 O O . VAL A 1 84 ? -2.763 -13.601 -17.868 1.00 72.75 84 VAL A O 1
ATOM 665 N N . GLY A 1 85 ? -1.059 -13.373 -19.297 1.00 64.44 85 GLY A N 1
ATOM 666 C CA . GLY A 1 85 ? -0.899 -14.805 -19.586 1.00 64.44 85 GLY A CA 1
ATOM 667 C C . GLY A 1 85 ? -0.255 -15.630 -18.466 1.00 64.44 85 GLY A C 1
ATOM 668 O O . GLY A 1 85 ? -0.441 -16.842 -18.411 1.00 64.44 85 GLY A O 1
ATOM 669 N N . SER A 1 86 ? 0.474 -14.989 -17.553 1.00 61.12 86 SER A N 1
ATOM 670 C CA . SER A 1 86 ? 1.055 -15.611 -16.352 1.00 61.12 86 SER A CA 1
ATOM 671 C C . SER A 1 86 ? 0.050 -15.799 -15.209 1.00 61.12 86 SER A C 1
ATOM 673 O O . SER A 1 86 ? 0.390 -16.380 -14.174 1.00 61.12 86 SER A O 1
ATOM 675 N N . THR A 1 87 ? -1.191 -15.330 -15.379 1.00 52.41 87 THR A N 1
ATOM 676 C CA . THR A 1 87 ? -2.218 -15.412 -14.342 1.00 52.41 87 THR A CA 1
ATOM 677 C C . THR A 1 87 ? -2.706 -16.850 -14.154 1.00 52.41 87 THR A C 1
ATOM 679 O O . THR A 1 87 ? -3.506 -17.398 -14.910 1.00 52.41 87 THR A O 1
ATOM 682 N N . ASN A 1 88 ? -2.257 -17.475 -13.064 1.00 47.06 88 ASN A N 1
ATOM 683 C CA . ASN A 1 88 ? -3.025 -18.550 -12.431 1.00 47.06 88 ASN A CA 1
ATOM 684 C C . ASN A 1 88 ? -4.408 -17.968 -12.026 1.00 47.06 88 ASN A C 1
ATOM 686 O O . ASN A 1 88 ? -4.483 -16.766 -11.766 1.00 47.06 88 ASN A O 1
ATOM 690 N N . PRO A 1 89 ? -5.503 -18.753 -11.948 1.00 43.78 89 PRO A N 1
ATOM 691 C CA . PRO A 1 89 ? -6.882 -18.275 -12.163 1.00 43.78 89 PRO A CA 1
ATOM 692 C C . PRO A 1 89 ? -7.507 -17.411 -11.043 1.00 43.78 89 PRO A C 1
ATOM 694 O O . PRO A 1 89 ? -8.729 -17.309 -10.930 1.00 43.78 89 PRO A O 1
ATOM 697 N N . THR A 1 90 ? -6.699 -16.752 -10.216 1.00 49.78 90 THR A N 1
ATOM 698 C CA . THR A 1 90 ? -7.132 -15.741 -9.246 1.00 49.78 90 THR A CA 1
ATOM 699 C C . THR A 1 90 ? -7.351 -14.392 -9.943 1.00 49.78 90 THR A C 1
ATOM 701 O O . THR A 1 90 ? -6.588 -13.452 -9.768 1.00 49.78 90 THR A O 1
ATOM 704 N N . ILE A 1 91 ? -8.395 -14.362 -10.777 1.00 52.62 91 ILE A N 1
ATOM 705 C CA . ILE A 1 91 ? -9.149 -13.212 -11.312 1.00 52.62 91 ILE A CA 1
ATOM 706 C C . ILE A 1 91 ? -8.417 -11.855 -11.273 1.00 52.62 91 ILE A C 1
ATOM 708 O O . ILE A 1 91 ? -8.587 -11.034 -10.369 1.00 52.62 91 ILE A O 1
ATOM 712 N N . TYR A 1 92 ? -7.679 -11.589 -12.347 1.00 57.38 92 TYR A N 1
ATOM 713 C CA . TYR A 1 92 ? -7.217 -10.255 -12.706 1.00 57.38 92 TYR A CA 1
ATOM 714 C C . TYR A 1 92 ? -8.276 -9.573 -13.583 1.00 57.38 92 TYR A C 1
ATOM 716 O O . TYR A 1 92 ? -8.579 -10.048 -14.675 1.00 57.38 92 TYR A O 1
ATOM 724 N N . SER A 1 93 ? -8.795 -8.429 -13.139 1.00 62.03 93 SER A N 1
ATOM 725 C CA . SER A 1 93 ? -9.565 -7.495 -13.973 1.00 62.03 93 SER A CA 1
ATOM 726 C C . SER A 1 93 ? -8.612 -6.441 -14.543 1.00 62.03 93 SER A C 1
ATOM 728 O O . SER A 1 93 ? -8.760 -5.243 -14.295 1.00 62.03 93 SER A O 1
ATOM 730 N N . LEU A 1 94 ? -7.585 -6.901 -15.264 1.00 66.88 94 LEU A N 1
ATOM 731 C CA . LEU A 1 94 ? -6.651 -6.026 -15.969 1.00 66.88 94 LEU A CA 1
ATOM 732 C C . LEU A 1 94 ? -7.266 -5.585 -17.300 1.00 66.88 94 LEU A C 1
ATOM 734 O O . LEU A 1 94 ? -7.585 -6.419 -18.149 1.00 66.88 94 LEU A O 1
ATOM 738 N N . SER A 1 95 ? -7.398 -4.276 -17.507 1.00 63.97 95 SER A N 1
ATOM 739 C CA . SER A 1 95 ? -7.631 -3.720 -18.836 1.00 63.97 95 SER A CA 1
ATOM 740 C C . SER A 1 95 ? -6.333 -3.760 -19.647 1.00 63.97 95 SER A C 1
ATOM 742 O O . SER A 1 95 ? -5.271 -3.361 -19.169 1.00 63.97 95 SER A O 1
ATOM 744 N N . VAL A 1 96 ? -6.410 -4.257 -20.882 1.00 68.19 96 VAL A N 1
ATOM 745 C CA . VAL A 1 96 ? -5.297 -4.206 -21.840 1.00 68.19 96 VAL A CA 1
ATOM 746 C C . VAL A 1 96 ? -5.522 -3.004 -22.745 1.00 68.19 96 VAL A C 1
ATOM 748 O O . VAL A 1 96 ? -6.478 -2.985 -23.521 1.00 68.19 96 VAL A O 1
ATOM 751 N N . ASN A 1 97 ? -4.649 -2.004 -22.647 1.00 66.25 97 ASN A N 1
ATOM 752 C CA . ASN A 1 97 ? -4.768 -0.752 -23.389 1.00 66.25 97 ASN A CA 1
ATOM 753 C C . ASN A 1 97 ? -3.750 -0.663 -24.541 1.00 66.25 97 ASN A C 1
ATOM 755 O O . ASN A 1 97 ? -2.675 -1.263 -24.471 1.00 66.25 97 ASN A O 1
ATOM 759 N N . PRO A 1 98 ? -4.036 0.103 -25.611 1.00 64.56 98 PRO A N 1
ATOM 760 C CA . PRO A 1 98 ? -3.052 0.375 -26.657 1.00 64.56 98 PRO A CA 1
ATOM 761 C C . PRO A 1 98 ? -1.815 1.089 -26.081 1.00 64.56 98 PRO A C 1
ATOM 763 O O . PRO A 1 98 ? -1.929 2.185 -25.538 1.00 64.56 98 PRO A O 1
ATOM 766 N N . GLY A 1 99 ? -0.632 0.478 -26.204 1.00 70.44 99 GLY A N 1
ATOM 767 C CA . GLY A 1 99 ? 0.645 1.037 -25.739 1.00 70.44 99 GLY A CA 1
ATOM 768 C C . GLY A 1 99 ? 1.553 0.009 -25.051 1.00 70.44 99 GLY A C 1
ATOM 769 O O . GLY A 1 99 ? 1.264 -1.186 -25.071 1.00 70.44 99 GLY A O 1
ATOM 770 N N . ASN A 1 100 ? 2.654 0.488 -24.463 1.00 71.06 100 ASN A N 1
ATOM 771 C CA . ASN A 1 100 ? 3.653 -0.322 -23.756 1.00 71.06 100 ASN A CA 1
ATOM 772 C C . ASN A 1 100 ? 3.369 -0.334 -22.253 1.00 71.06 100 ASN A C 1
ATOM 774 O O . ASN A 1 100 ? 3.179 0.735 -21.683 1.00 71.06 100 ASN A O 1
ATOM 778 N N . SER A 1 101 ? 3.420 -1.486 -21.586 1.00 71.50 101 SER A N 1
ATOM 779 C CA . SER A 1 101 ? 3.196 -1.558 -20.138 1.00 71.50 101 SER A CA 1
ATOM 780 C C . SER A 1 101 ? 4.144 -0.636 -19.371 1.00 71.50 101 SER A C 1
ATOM 782 O O . SER A 1 101 ? 5.302 -0.471 -19.762 1.00 71.50 101 SER A O 1
ATOM 784 N N . GLY A 1 102 ? 3.649 -0.040 -18.281 1.00 69.69 102 GLY A N 1
ATOM 785 C CA . GLY A 1 102 ? 4.431 0.879 -17.454 1.00 69.69 102 GLY A CA 1
ATOM 786 C C . GLY A 1 102 ? 5.726 0.229 -16.962 1.00 69.69 102 GLY A C 1
ATOM 787 O O . GLY A 1 102 ? 5.735 -0.944 -16.587 1.00 69.69 102 GLY A O 1
ATOM 788 N N . LYS A 1 103 ? 6.825 0.987 -16.979 1.00 67.50 103 LYS A N 1
ATOM 789 C CA . LYS A 1 103 ? 8.151 0.502 -16.573 1.00 67.50 103 LYS A CA 1
ATOM 790 C C . LYS A 1 103 ? 8.747 1.424 -15.527 1.00 67.50 103 LYS A C 1
ATOM 792 O O . LYS A 1 103 ? 8.619 2.641 -15.620 1.00 67.50 103 LYS A O 1
ATOM 797 N N . PHE A 1 104 ? 9.458 0.847 -14.572 1.00 66.75 104 PHE A N 1
ATOM 798 C CA . PHE A 1 104 ? 10.363 1.585 -13.705 1.00 66.75 104 PHE A CA 1
ATOM 799 C C . PHE A 1 104 ? 11.742 0.934 -13.792 1.00 66.75 104 PHE A C 1
ATOM 801 O O . PHE A 1 104 ? 11.858 -0.285 -13.907 1.00 66.75 104 PHE A O 1
ATOM 808 N N . THR A 1 105 ? 12.780 1.757 -13.768 1.00 63.84 105 THR A N 1
ATOM 809 C CA . THR A 1 105 ? 14.177 1.325 -13.732 1.00 63.84 105 THR A CA 1
ATOM 810 C C . THR A 1 105 ? 14.780 1.930 -12.485 1.00 63.84 105 THR A C 1
ATOM 812 O O . THR A 1 105 ? 14.666 3.136 -12.276 1.00 63.84 105 THR A O 1
ATOM 815 N N . TYR A 1 106 ? 15.410 1.116 -11.650 1.00 61.78 106 TYR A N 1
ATOM 816 C CA . TYR A 1 106 ? 16.065 1.591 -10.443 1.00 61.78 106 TYR A CA 1
ATOM 817 C C . TYR A 1 106 ? 17.496 1.073 -10.373 1.00 61.78 106 TYR A C 1
ATOM 819 O O . TYR A 1 106 ? 17.833 0.055 -10.973 1.00 61.78 106 TYR A O 1
ATOM 827 N N . PHE A 1 107 ? 18.333 1.812 -9.657 1.00 67.44 107 PHE A N 1
ATOM 828 C CA . PHE A 1 107 ? 19.740 1.501 -9.456 1.00 67.44 107 PHE A CA 1
ATOM 829 C C . PHE A 1 107 ? 19.994 1.412 -7.957 1.00 67.44 107 PHE A C 1
ATOM 831 O O . PHE A 1 107 ? 19.621 2.330 -7.227 1.00 67.44 107 PHE A O 1
ATOM 838 N N . THR A 1 108 ? 20.629 0.335 -7.504 1.00 61.53 108 THR A N 1
ATOM 839 C CA . THR A 1 108 ? 21.052 0.146 -6.110 1.00 61.53 108 THR A CA 1
ATOM 840 C C . THR A 1 108 ? 22.564 0.004 -6.022 1.00 61.53 108 THR A C 1
ATOM 842 O O . THR A 1 108 ? 23.183 -0.590 -6.906 1.00 61.53 108 THR A O 1
ATOM 845 N N . ASP A 1 109 ? 23.158 0.486 -4.936 1.00 65.38 109 ASP A N 1
ATOM 846 C CA . ASP A 1 109 ? 24.524 0.125 -4.565 1.00 65.38 109 ASP A CA 1
ATOM 847 C C . ASP A 1 109 ? 24.548 -1.355 -4.144 1.00 65.38 109 ASP A C 1
ATOM 849 O O . ASP A 1 109 ? 23.824 -1.771 -3.241 1.00 65.38 109 ASP A O 1
ATOM 853 N N . SER A 1 110 ? 25.367 -2.175 -4.806 1.00 61.56 110 SER A N 1
ATOM 854 C CA . SER A 1 110 ? 25.446 -3.623 -4.548 1.00 61.56 110 SER A CA 1
ATOM 855 C C . SER A 1 110 ? 26.117 -3.998 -3.219 1.00 61.56 110 SER A C 1
ATOM 857 O O . SER A 1 110 ? 26.133 -5.170 -2.849 1.00 61.56 110 SER A O 1
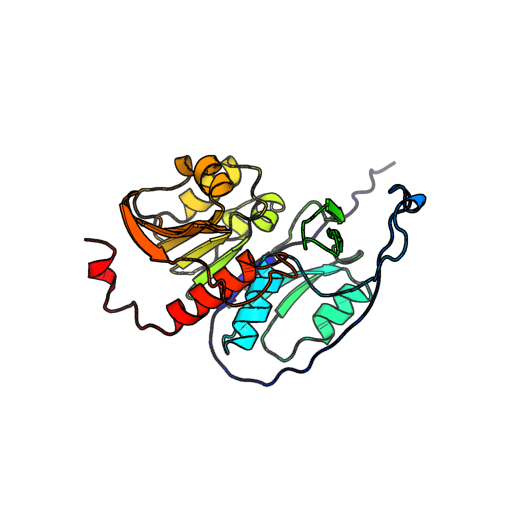ATOM 859 N N . THR A 1 111 ? 26.723 -3.030 -2.534 1.00 63.03 111 THR A N 1
ATOM 860 C CA . THR A 1 111 ? 27.448 -3.184 -1.265 1.00 63.03 111 THR A CA 1
ATOM 861 C C . THR A 1 111 ? 26.568 -2.811 -0.079 1.00 63.03 111 THR A C 1
ATOM 863 O O . THR A 1 111 ? 26.626 -3.478 0.952 1.00 63.03 111 THR A O 1
ATOM 866 N N . THR A 1 112 ? 25.771 -1.744 -0.208 1.00 65.94 112 THR A N 1
ATOM 867 C CA . THR A 1 112 ? 24.904 -1.230 0.870 1.00 65.94 112 THR A CA 1
ATOM 868 C C . THR A 1 112 ? 23.429 -1.600 0.698 1.00 65.94 112 THR A C 1
ATOM 870 O O . THR A 1 112 ? 22.676 -1.543 1.668 1.00 65.94 112 THR A O 1
ATOM 873 N N . GLY A 1 113 ? 23.004 -1.972 -0.514 1.00 64.81 113 GLY A N 1
ATOM 874 C CA . GLY A 1 113 ? 21.594 -2.140 -0.875 1.00 64.81 113 GLY A CA 1
ATOM 875 C C . GLY A 1 113 ? 20.835 -0.814 -1.016 1.00 64.81 113 GLY A C 1
ATOM 876 O O . GLY A 1 113 ? 19.618 -0.825 -1.191 1.00 64.81 113 GLY A O 1
ATOM 877 N N . GLU A 1 114 ? 21.515 0.336 -0.919 1.00 65.75 114 GLU A N 1
ATOM 878 C CA . GLU A 1 114 ? 20.874 1.650 -0.984 1.00 65.75 114 GLU A CA 1
ATOM 879 C C . GLU A 1 114 ? 20.407 1.993 -2.397 1.00 65.75 114 GLU A C 1
ATOM 881 O O . GLU A 1 114 ? 21.098 1.764 -3.388 1.00 65.75 114 GLU A O 1
ATOM 886 N N . LEU A 1 115 ? 19.231 2.608 -2.476 1.00 61.84 115 LEU A N 1
ATOM 887 C CA . LEU A 1 115 ? 18.638 3.089 -3.712 1.00 61.84 115 LEU A CA 1
ATOM 888 C C . LEU A 1 115 ? 19.321 4.385 -4.186 1.00 61.84 115 LEU A C 1
ATOM 890 O O . LEU A 1 115 ? 19.175 5.435 -3.564 1.00 61.84 115 LEU A O 1
ATOM 894 N N . LEU A 1 116 ? 20.002 4.320 -5.329 1.00 61.75 116 LEU A N 1
ATOM 895 C CA . LEU A 1 116 ? 20.745 5.430 -5.934 1.00 61.75 116 LEU A CA 1
ATOM 896 C C . LEU A 1 116 ? 19.871 6.305 -6.844 1.00 61.75 116 LEU A C 1
ATOM 898 O O . LEU A 1 116 ? 20.017 7.526 -6.866 1.00 61.75 116 LEU A O 1
ATOM 902 N N . ALA A 1 117 ? 18.974 5.689 -7.618 1.00 59.06 117 ALA A N 1
ATOM 903 C CA . ALA A 1 117 ? 18.067 6.391 -8.527 1.00 59.06 117 ALA A CA 1
ATOM 904 C C . ALA A 1 117 ? 16.836 5.540 -8.869 1.00 59.06 117 ALA A C 1
ATOM 906 O O . ALA A 1 117 ? 16.936 4.317 -8.954 1.00 59.06 117 ALA A O 1
ATOM 907 N N . ILE A 1 118 ? 15.700 6.195 -9.147 1.00 60.09 118 ILE A N 1
ATOM 908 C CA . ILE A 1 118 ? 14.553 5.590 -9.842 1.00 60.09 118 ILE A CA 1
ATOM 909 C C . ILE A 1 118 ? 14.162 6.471 -11.028 1.00 60.09 118 ILE A C 1
ATOM 911 O O . ILE A 1 118 ? 13.973 7.680 -10.888 1.00 60.09 118 ILE A O 1
ATOM 915 N N . PHE A 1 119 ? 13.964 5.832 -12.174 1.00 59.47 119 PHE A N 1
ATOM 916 C CA . PHE A 1 119 ? 13.358 6.386 -13.372 1.00 59.47 119 PHE A CA 1
ATOM 917 C C . PHE A 1 119 ? 12.008 5.715 -13.596 1.00 59.47 119 PHE A C 1
ATOM 919 O O . PHE A 1 119 ? 11.879 4.497 -13.470 1.00 59.47 119 PHE A O 1
ATOM 926 N N . TYR A 1 120 ? 11.004 6.515 -13.939 1.00 62.78 120 TYR A N 1
ATOM 927 C CA . TYR A 1 120 ? 9.640 6.047 -14.131 1.00 62.78 120 TYR A CA 1
ATOM 928 C C . TYR A 1 120 ? 9.156 6.374 -15.541 1.00 62.78 120 TYR A C 1
ATOM 930 O O . TYR A 1 120 ? 9.010 7.543 -15.893 1.00 62.78 120 TYR A O 1
ATOM 938 N N . ASN A 1 121 ? 8.823 5.336 -16.301 1.00 63.59 121 ASN A N 1
ATOM 939 C CA . ASN A 1 121 ? 8.019 5.419 -17.512 1.00 63.59 121 ASN A CA 1
ATOM 940 C C . ASN A 1 121 ? 6.581 5.046 -17.162 1.00 63.59 121 ASN A C 1
ATOM 942 O O . ASN A 1 121 ? 6.128 3.921 -17.395 1.00 63.59 121 ASN A O 1
ATOM 946 N N . TYR A 1 122 ? 5.892 6.009 -16.556 1.00 60.19 122 TYR A N 1
ATOM 947 C CA . TYR A 1 122 ? 4.465 5.928 -16.280 1.00 60.19 122 TYR A CA 1
ATOM 948 C C . TYR A 1 122 ? 3.624 6.438 -17.450 1.00 60.19 122 TYR A C 1
ATOM 950 O O . TYR A 1 122 ? 4.089 7.183 -18.312 1.00 60.19 122 TYR A O 1
ATOM 958 N N . TYR A 1 123 ? 2.357 6.042 -17.422 1.00 56.12 123 TYR A N 1
ATOM 959 C CA . TYR A 1 123 ? 1.276 6.721 -18.119 1.00 56.12 123 TYR A CA 1
ATOM 960 C C . TYR A 1 123 ? 0.685 7.824 -17.235 1.00 56.12 123 TYR A C 1
ATOM 962 O O . TYR A 1 123 ? 0.853 7.801 -16.018 1.00 56.12 123 TYR A O 1
ATOM 970 N N . GLU A 1 124 ? -0.030 8.769 -17.844 1.00 53.31 124 GLU A N 1
ATOM 971 C CA . GLU A 1 124 ? -0.554 9.941 -17.132 1.00 53.31 124 GLU A CA 1
ATOM 972 C C . GLU A 1 124 ? -1.874 9.671 -16.379 1.00 53.31 124 GLU A C 1
ATOM 974 O O . GLU A 1 124 ? -2.027 10.186 -15.272 1.00 53.31 124 GLU A O 1
ATOM 979 N N . THR A 1 125 ? -2.783 8.829 -16.907 1.00 58.44 125 THR A N 1
ATOM 980 C CA . THR A 1 125 ? -4.151 8.667 -16.354 1.00 58.44 125 THR A CA 1
ATOM 981 C C . THR A 1 125 ? -4.604 7.202 -16.199 1.00 58.44 125 THR A C 1
ATOM 983 O O . THR A 1 125 ? -4.371 6.394 -17.087 1.00 58.44 125 THR A O 1
ATOM 986 N N . ILE A 1 126 ? -5.312 6.803 -15.135 1.00 59.72 126 ILE A N 1
ATOM 987 C CA . ILE A 1 126 ? -5.920 5.456 -14.995 1.00 59.72 126 ILE A CA 1
ATOM 988 C C . ILE A 1 126 ? -7.369 5.427 -15.489 1.00 59.72 126 ILE A C 1
ATOM 990 O O . ILE A 1 126 ? -8.171 6.271 -15.099 1.00 59.72 126 ILE A O 1
ATOM 994 N N . HIS A 1 127 ? -7.758 4.355 -16.192 1.00 62.78 127 HIS A N 1
ATOM 995 C CA . HIS A 1 127 ? -9.172 4.020 -16.409 1.00 62.78 127 HIS A CA 1
ATOM 996 C C . HIS A 1 127 ? -9.565 2.730 -15.689 1.00 62.78 127 HIS A C 1
ATOM 998 O O . HIS A 1 127 ? -9.292 1.619 -16.148 1.00 62.78 127 HIS A O 1
ATOM 1004 N N . ILE A 1 128 ? -10.256 2.896 -14.561 1.00 66.06 128 ILE A N 1
ATOM 1005 C CA . ILE A 1 128 ? -10.816 1.804 -13.763 1.00 66.06 128 ILE A CA 1
ATOM 1006 C C . ILE A 1 128 ? -12.193 1.454 -14.323 1.00 66.06 128 ILE A C 1
ATOM 1008 O O . ILE A 1 128 ? -13.180 2.143 -14.063 1.00 66.06 128 ILE A O 1
ATOM 1012 N N . ASN A 1 129 ? -12.274 0.355 -15.071 1.00 65.81 129 ASN A N 1
ATOM 1013 C CA . ASN A 1 129 ? -13.559 -0.214 -15.464 1.00 65.81 129 ASN A CA 1
ATOM 1014 C C . ASN A 1 129 ? -14.130 -1.018 -14.282 1.00 65.81 129 ASN A C 1
ATOM 1016 O O . ASN A 1 129 ? -13.769 -2.180 -14.079 1.00 65.81 129 ASN A O 1
ATOM 1020 N N . LYS A 1 130 ? -14.961 -0.373 -13.452 1.00 66.69 130 LYS A N 1
ATOM 1021 C CA . LYS A 1 130 ? -15.566 -1.006 -12.272 1.00 66.69 130 LYS A CA 1
ATOM 1022 C C . LYS A 1 130 ? -16.508 -2.128 -12.704 1.00 66.69 130 LYS A C 1
ATOM 1024 O O . LYS A 1 130 ? -17.569 -1.873 -13.266 1.00 66.69 130 LYS A O 1
ATOM 1029 N N . ASN A 1 131 ? -16.174 -3.367 -12.356 1.00 68.81 131 ASN A N 1
ATOM 1030 C CA . ASN A 1 131 ? -17.149 -4.448 -12.404 1.00 68.81 131 ASN A CA 1
ATOM 1031 C C . ASN A 1 131 ? -18.047 -4.381 -11.154 1.00 68.81 131 ASN A C 1
ATOM 1033 O O . ASN A 1 131 ? -17.638 -4.791 -10.067 1.00 68.81 131 ASN A O 1
ATOM 1037 N N . GLU A 1 132 ? -19.277 -3.891 -11.321 1.00 72.12 132 GLU A N 1
ATOM 1038 C CA . GLU A 1 132 ? -20.280 -3.755 -10.252 1.00 72.12 132 GLU A CA 1
ATOM 1039 C C . GLU A 1 132 ? -20.678 -5.087 -9.588 1.00 72.12 132 GLU A C 1
ATOM 1041 O O . GLU A 1 132 ? -21.239 -5.092 -8.488 1.00 72.12 132 GLU A O 1
ATOM 1046 N N . SER A 1 133 ? -20.370 -6.234 -10.211 1.00 72.06 133 SER A N 1
ATOM 1047 C CA . SER A 1 133 ? -20.587 -7.543 -9.591 1.00 72.06 133 SER A CA 1
ATOM 1048 C C . SER A 1 133 ? -19.595 -7.845 -8.463 1.00 72.06 133 SER A C 1
ATOM 1050 O O . SER A 1 133 ? -19.856 -8.750 -7.669 1.00 72.06 133 SER A O 1
ATOM 1052 N N . ILE A 1 134 ? -18.456 -7.144 -8.384 1.00 69.50 134 ILE A N 1
ATOM 1053 C CA . ILE A 1 134 ? -17.443 -7.394 -7.355 1.00 69.50 134 ILE A CA 1
ATOM 1054 C C . ILE A 1 134 ? -17.790 -6.597 -6.094 1.00 69.50 134 ILE A C 1
ATOM 1056 O O . ILE A 1 134 ? -17.782 -5.366 -6.080 1.00 69.50 134 ILE A O 1
ATOM 1060 N N . LYS A 1 135 ? -18.073 -7.327 -5.012 1.00 78.19 135 LYS A N 1
ATOM 1061 C CA . LYS A 1 135 ? -18.413 -6.783 -3.693 1.00 78.19 135 LYS A CA 1
ATOM 1062 C C . LYS A 1 135 ? -17.335 -7.180 -2.677 1.00 78.19 135 LYS A C 1
ATOM 1064 O O . LYS A 1 135 ? -17.441 -8.248 -2.082 1.00 78.19 135 LYS A O 1
ATOM 1069 N N . PRO A 1 136 ? -16.266 -6.379 -2.546 1.00 80.12 136 PRO A N 1
ATOM 1070 C CA . PRO A 1 136 ? -15.168 -6.641 -1.616 1.00 80.12 136 PRO A CA 1
ATOM 1071 C C . PRO A 1 136 ? -15.565 -6.408 -0.161 1.00 80.12 136 PRO A C 1
ATOM 1073 O O . PRO A 1 136 ? -16.297 -5.470 0.133 1.00 80.12 136 PRO A O 1
ATOM 1076 N N . ASP A 1 137 ? -14.943 -7.125 0.771 1.00 80.81 137 ASP A N 1
ATOM 1077 C CA . ASP A 1 137 ? -14.957 -6.710 2.180 1.00 80.81 137 ASP A CA 1
ATOM 1078 C C . ASP A 1 137 ? -13.997 -5.537 2.433 1.00 80.81 137 ASP A C 1
ATOM 1080 O O . ASP A 1 137 ? -14.285 -4.624 3.214 1.00 80.81 137 ASP A O 1
ATOM 1084 N N . THR A 1 138 ? -12.841 -5.567 1.762 1.00 85.62 138 THR A N 1
ATOM 1085 C CA . THR A 1 138 ? -11.721 -4.636 1.942 1.00 85.62 138 THR A CA 1
ATOM 1086 C C . THR A 1 138 ? -11.156 -4.186 0.592 1.00 85.62 138 THR A C 1
ATOM 1088 O O . THR A 1 138 ? -10.869 -5.025 -0.263 1.00 85.62 138 THR A O 1
ATOM 1091 N N . CYS A 1 139 ? -10.960 -2.875 0.439 1.00 89.75 139 CYS A N 1
ATOM 1092 C CA . CYS A 1 139 ? -10.203 -2.249 -0.645 1.00 89.75 139 CYS A CA 1
ATOM 1093 C C . CYS A 1 139 ? -8.760 -1.958 -0.211 1.00 89.75 139 CYS A C 1
ATOM 1095 O O . CYS A 1 139 ? -8.548 -1.447 0.888 1.00 89.75 139 CYS A O 1
ATOM 1097 N N . LEU A 1 140 ? -7.789 -2.183 -1.095 1.00 90.69 140 LEU A N 1
ATOM 1098 C CA . LEU A 1 140 ? -6.432 -1.641 -0.997 1.00 90.69 140 LEU A CA 1
ATOM 1099 C C . LEU A 1 140 ? -6.186 -0.672 -2.166 1.00 90.69 140 LEU A C 1
ATOM 1101 O O . LEU A 1 140 ? -6.430 -1.009 -3.327 1.00 90.69 140 LEU A O 1
ATOM 1105 N N . ILE A 1 141 ? -5.716 0.527 -1.826 1.00 89.94 141 ILE A N 1
ATOM 1106 C CA . ILE A 1 141 ? -5.392 1.644 -2.720 1.00 89.94 141 ILE A CA 1
ATOM 1107 C C . ILE A 1 141 ? -3.932 2.038 -2.474 1.00 89.94 141 ILE A C 1
ATOM 1109 O O . ILE A 1 141 ? -3.492 2.093 -1.324 1.00 89.94 141 ILE A O 1
ATOM 1113 N N . GLY A 1 142 ? -3.193 2.321 -3.543 1.00 87.62 142 GLY A N 1
ATOM 1114 C CA . GLY A 1 142 ? -1.814 2.802 -3.491 1.00 87.62 142 GLY A CA 1
ATOM 1115 C C . GLY A 1 142 ? -1.703 4.279 -3.854 1.00 87.62 142 GLY A C 1
ATOM 1116 O O . GLY A 1 142 ? -2.599 4.876 -4.462 1.00 87.62 142 GLY A O 1
ATOM 1117 N N . GLY A 1 143 ? -0.602 4.893 -3.428 1.00 85.25 143 GLY A N 1
ATOM 1118 C CA . GLY A 1 143 ? -0.414 6.331 -3.534 1.00 85.25 143 GLY A CA 1
ATOM 1119 C C . GLY A 1 143 ? -0.185 6.810 -4.960 1.00 85.25 143 GLY A C 1
ATOM 1120 O O . GLY A 1 143 ? -0.718 7.853 -5.340 1.00 85.25 143 GLY A O 1
ATOM 1121 N N . PHE A 1 144 ? 0.549 6.035 -5.762 1.00 81.00 144 PHE A N 1
ATOM 1122 C CA . PHE A 1 144 ? 0.753 6.292 -7.192 1.00 81.00 144 PHE A CA 1
ATOM 1123 C C . PHE A 1 144 ? -0.564 6.253 -7.975 1.00 81.00 144 PHE A C 1
ATOM 1125 O O . PHE A 1 144 ? -0.791 7.081 -8.860 1.00 81.00 144 PHE A O 1
ATOM 1132 N N . GLU A 1 145 ? -1.458 5.336 -7.620 1.00 79.69 145 GLU A N 1
ATOM 1133 C CA . GLU A 1 145 ? -2.756 5.165 -8.260 1.00 79.69 145 GLU A CA 1
ATOM 1134 C C . GLU A 1 145 ? -3.706 6.319 -7.895 1.00 79.69 145 GLU A C 1
ATOM 1136 O O . GLU A 1 145 ? -4.407 6.860 -8.747 1.00 79.69 145 GLU A O 1
ATOM 1141 N N . LEU A 1 146 ? -3.636 6.813 -6.656 1.00 82.88 146 LEU A N 1
ATOM 1142 C CA . LEU A 1 146 ? -4.310 8.052 -6.262 1.00 82.88 146 LEU A CA 1
ATOM 1143 C C . LEU A 1 146 ? -3.803 9.287 -7.035 1.00 82.88 146 LEU A C 1
ATOM 1145 O O . LEU A 1 146 ? -4.573 10.218 -7.261 1.00 82.88 146 LEU A O 1
ATOM 1149 N N . GLN A 1 147 ? -2.533 9.326 -7.460 1.00 81.00 147 GLN A N 1
ATOM 1150 C CA . GLN A 1 147 ? -2.032 10.442 -8.278 1.00 81.00 147 GLN A CA 1
ATOM 1151 C C . GLN A 1 147 ? -2.545 10.399 -9.718 1.00 81.00 147 GLN A C 1
ATOM 1153 O O . GLN A 1 147 ? -2.832 11.454 -10.284 1.00 81.00 147 GLN A O 1
ATOM 1158 N N . THR A 1 148 ? -2.648 9.199 -10.290 1.00 73.44 148 THR A N 1
ATOM 1159 C CA . THR A 1 148 ? -2.885 8.968 -11.723 1.00 73.44 148 THR A CA 1
ATOM 1160 C C . THR A 1 148 ? -4.368 8.861 -12.096 1.00 73.44 148 THR A C 1
ATOM 1162 O O . THR A 1 148 ? -4.693 8.765 -13.267 1.00 73.44 148 THR A O 1
ATOM 1165 N N . ILE A 1 149 ? -5.313 8.918 -11.160 1.00 72.44 149 ILE A N 1
ATOM 1166 C CA . ILE A 1 149 ? -6.735 9.151 -11.492 1.00 72.44 149 ILE A CA 1
ATOM 1167 C C . ILE A 1 149 ? -7.075 10.638 -11.592 1.00 72.44 149 ILE A C 1
ATOM 1169 O O . ILE A 1 149 ? -6.590 11.452 -10.802 1.00 72.44 149 ILE A O 1
ATOM 1173 N N . ASP A 1 150 ? -8.024 10.967 -12.466 1.00 78.00 150 ASP A N 1
ATOM 1174 C CA . ASP A 1 150 ? -8.638 12.298 -12.504 1.00 78.00 150 ASP A CA 1
ATOM 1175 C C . ASP A 1 150 ? -9.648 12.487 -11.357 1.00 78.00 150 ASP A C 1
ATOM 1177 O O . ASP A 1 150 ? -9.658 13.526 -10.701 1.00 78.00 150 ASP A O 1
ATOM 1181 N N . ASN A 1 151 ? -10.466 11.464 -11.066 1.00 82.38 151 ASN A N 1
ATOM 1182 C CA . ASN A 1 151 ? -11.463 11.481 -9.988 1.00 82.38 151 ASN A CA 1
ATOM 1183 C C . ASN A 1 151 ? -11.232 10.336 -8.982 1.00 82.38 151 ASN A C 1
ATOM 1185 O O . ASN A 1 151 ? -11.326 9.157 -9.332 1.00 82.38 151 ASN A O 1
ATOM 1189 N N . SER A 1 152 ? -11.004 10.688 -7.710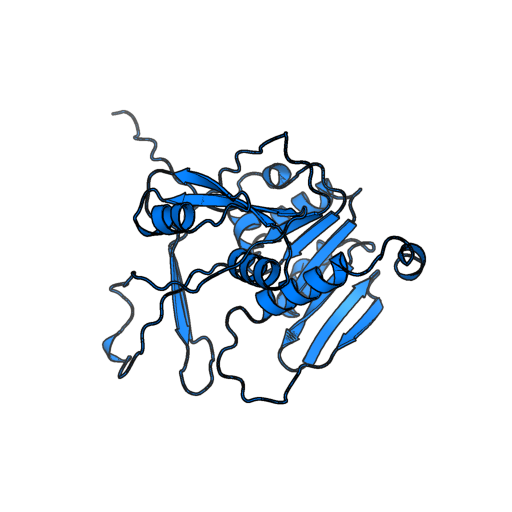 1.00 82.31 152 SER A N 1
ATOM 1190 C CA . SER A 1 152 ? -10.817 9.743 -6.595 1.00 82.31 152 SER A CA 1
ATOM 1191 C C . SER A 1 152 ? -12.010 8.817 -6.313 1.00 82.31 152 SER A C 1
ATOM 1193 O O . SER A 1 152 ? -11.819 7.687 -5.865 1.00 82.31 152 SER A O 1
ATOM 1195 N N . GLU A 1 153 ? -13.233 9.213 -6.673 1.00 84.12 153 GLU A N 1
ATOM 1196 C CA . GLU A 1 153 ? -14.436 8.377 -6.552 1.00 84.12 153 GLU A CA 1
ATOM 1197 C C . GLU A 1 153 ? -14.363 7.114 -7.428 1.00 84.12 153 GLU A C 1
ATOM 1199 O O . GLU A 1 153 ? -15.012 6.100 -7.146 1.00 84.12 153 GLU A O 1
ATOM 1204 N N . THR A 1 154 ? -13.535 7.120 -8.482 1.00 81.25 154 THR A N 1
ATOM 1205 C CA . THR A 1 154 ? -13.289 5.933 -9.319 1.00 81.25 154 THR A CA 1
ATOM 1206 C C . THR A 1 154 ? -12.596 4.799 -8.555 1.00 81.25 154 THR A C 1
ATOM 1208 O O . THR A 1 154 ? -12.704 3.646 -8.969 1.00 81.25 154 THR A O 1
ATOM 1211 N N . LEU A 1 155 ? -11.994 5.079 -7.392 1.00 81.88 155 LEU A N 1
ATOM 1212 C CA . LEU A 1 155 ? -11.420 4.066 -6.498 1.00 81.88 155 LEU A CA 1
ATOM 1213 C C . LEU A 1 155 ? -12.449 3.416 -5.560 1.00 81.88 155 LEU A C 1
ATOM 1215 O O . LEU A 1 155 ? -12.145 2.417 -4.909 1.00 81.88 155 LEU A O 1
ATOM 1219 N N . ILE A 1 156 ? -13.653 3.984 -5.448 1.00 85.31 156 ILE A N 1
ATOM 1220 C CA . ILE A 1 156 ? -14.618 3.608 -4.410 1.00 85.31 156 ILE A CA 1
ATOM 1221 C C . ILE A 1 156 ? -15.484 2.431 -4.875 1.00 85.31 156 ILE A C 1
ATOM 1223 O O . ILE A 1 156 ? -16.281 2.543 -5.808 1.00 85.31 156 ILE A O 1
ATOM 1227 N N . TYR A 1 157 ? -15.344 1.306 -4.185 1.00 82.38 157 TYR A N 1
ATOM 1228 C CA . TYR A 1 157 ? -16.163 0.100 -4.297 1.00 82.38 157 TYR A CA 1
ATOM 1229 C C . TYR A 1 157 ? -17.108 -0.034 -3.085 1.00 82.38 157 TYR A C 1
ATOM 1231 O O . TYR A 1 157 ? -16.916 0.639 -2.065 1.00 82.38 157 TYR A O 1
ATOM 1239 N N . PRO A 1 158 ? -18.119 -0.923 -3.125 1.00 85.44 158 PRO A N 1
ATOM 1240 C CA . PRO A 1 158 ? -19.003 -1.181 -1.985 1.00 85.44 158 PRO A CA 1
ATOM 1241 C C . PRO A 1 158 ? -18.325 -2.012 -0.869 1.00 85.44 158 PRO A C 1
ATOM 1243 O O . PRO A 1 158 ? -18.883 -3.000 -0.404 1.00 85.44 158 PRO A O 1
ATOM 1246 N N . ALA A 1 159 ? -17.127 -1.607 -0.432 1.00 84.88 159 ALA A N 1
ATOM 1247 C CA . ALA A 1 159 ? -16.397 -2.193 0.691 1.00 84.88 159 ALA A CA 1
ATOM 1248 C C . ALA A 1 159 ? -16.829 -1.619 2.045 1.00 84.88 159 ALA A C 1
ATOM 1250 O O . ALA A 1 159 ? -17.388 -0.519 2.132 1.00 84.88 159 ALA A O 1
ATOM 1251 N N . ASN A 1 160 ? -16.488 -2.339 3.115 1.00 86.19 160 ASN A N 1
ATOM 1252 C CA . ASN A 1 160 ? -16.612 -1.866 4.498 1.00 86.19 160 ASN A CA 1
ATOM 1253 C C . ASN A 1 160 ? -15.307 -1.248 5.028 1.00 86.19 160 ASN A C 1
ATOM 1255 O O . ASN A 1 160 ? -15.336 -0.433 5.952 1.00 86.19 160 ASN A O 1
ATOM 1259 N N . ARG A 1 161 ? -14.170 -1.624 4.434 1.00 89.31 161 ARG A N 1
ATOM 1260 C CA . ARG A 1 161 ? -12.828 -1.216 4.850 1.00 89.31 161 ARG A CA 1
ATOM 1261 C C . ARG A 1 161 ? -11.996 -0.738 3.668 1.00 89.31 161 ARG A C 1
ATOM 1263 O O . ARG A 1 161 ? -12.055 -1.328 2.591 1.00 89.31 161 ARG A O 1
ATOM 1270 N N . TYR A 1 162 ? -11.177 0.275 3.910 1.00 92.62 162 TYR A N 1
ATOM 1271 C CA . TYR A 1 162 ? -10.193 0.803 2.977 1.00 92.62 162 TYR A CA 1
ATOM 1272 C C . TYR A 1 162 ? -8.815 0.829 3.624 1.00 92.62 162 TYR A C 1
ATOM 1274 O O . TYR A 1 162 ? -8.671 1.242 4.772 1.00 92.62 162 TYR A O 1
ATOM 1282 N N . ILE A 1 163 ? -7.809 0.393 2.877 1.00 94.38 163 ILE A N 1
ATOM 1283 C CA . ILE A 1 163 ? -6.397 0.515 3.219 1.00 94.38 163 ILE A CA 1
ATOM 1284 C C . ILE A 1 163 ? -5.769 1.421 2.164 1.00 94.38 163 ILE A C 1
ATOM 1286 O O . ILE A 1 163 ? -5.905 1.157 0.969 1.00 94.38 163 ILE A O 1
ATOM 1290 N N . ILE A 1 164 ? -5.098 2.480 2.600 1.00 94.94 164 ILE A N 1
ATOM 1291 C CA . ILE A 1 164 ? -4.426 3.451 1.738 1.00 94.94 164 ILE A CA 1
ATOM 1292 C C . ILE A 1 164 ? -2.931 3.373 2.042 1.00 94.94 164 ILE A C 1
ATOM 1294 O O . ILE A 1 164 ? -2.492 3.783 3.116 1.00 94.94 164 ILE A O 1
ATOM 1298 N N . ASN A 1 165 ? -2.150 2.837 1.108 1.00 94.81 165 ASN A N 1
ATOM 1299 C CA . ASN A 1 165 ? -0.694 2.910 1.159 1.00 94.81 165 ASN A CA 1
ATOM 1300 C C . ASN A 1 165 ? -0.252 4.273 0.599 1.00 94.81 165 ASN A C 1
ATOM 1302 O O . ASN A 1 165 ? -0.493 4.565 -0.571 1.00 94.81 165 ASN A O 1
ATOM 1306 N N . LEU A 1 166 ? 0.381 5.106 1.426 1.00 94.94 166 LEU A N 1
ATOM 1307 C CA . LEU A 1 166 ? 0.834 6.453 1.070 1.00 94.94 166 LEU A CA 1
ATOM 1308 C C . LEU A 1 166 ? 2.024 6.466 0.102 1.00 94.94 166 LEU A C 1
ATOM 1310 O O . LEU A 1 166 ? 2.340 7.533 -0.429 1.00 94.94 166 LEU A O 1
ATOM 1314 N N . GLY A 1 167 ? 2.650 5.314 -0.160 1.00 87.25 167 GLY A N 1
ATOM 1315 C CA . GLY A 1 167 ? 3.761 5.180 -1.097 1.00 87.25 167 GLY A CA 1
ATOM 1316 C C . GLY A 1 167 ? 3.448 5.818 -2.452 1.00 87.25 167 GLY A C 1
ATOM 1317 O O . GLY A 1 167 ? 2.626 5.319 -3.220 1.00 87.25 167 GLY A O 1
ATOM 1318 N N . GLY A 1 168 ? 4.102 6.946 -2.739 1.00 82.25 168 GLY A N 1
ATOM 1319 C CA . GLY A 1 168 ? 3.924 7.708 -3.978 1.00 82.25 168 GLY A CA 1
ATOM 1320 C C . GLY A 1 168 ? 2.854 8.809 -3.963 1.00 82.25 168 GLY A C 1
ATOM 1321 O O . GLY A 1 168 ? 2.720 9.494 -4.979 1.00 82.25 168 GLY A O 1
ATOM 1322 N N . VAL A 1 169 ? 2.131 9.055 -2.858 1.00 88.00 169 VAL A N 1
ATOM 1323 C CA . VAL A 1 169 ? 1.197 10.197 -2.761 1.00 88.00 169 VAL A CA 1
ATOM 1324 C C . VAL A 1 169 ? 1.972 11.520 -2.810 1.00 88.00 169 VAL A C 1
ATOM 1326 O O . VAL A 1 169 ? 2.895 11.776 -2.030 1.00 88.00 169 VAL A O 1
ATOM 1329 N N . ARG A 1 170 ? 1.572 12.412 -3.720 1.00 88.00 170 ARG A N 1
ATOM 1330 C CA . ARG A 1 170 ? 2.168 13.749 -3.887 1.00 88.00 170 ARG A CA 1
ATOM 1331 C C . ARG A 1 170 ? 1.159 14.832 -3.537 1.00 88.00 170 ARG A C 1
ATOM 1333 O O . ARG A 1 170 ? 1.479 15.675 -2.699 1.00 88.00 170 ARG A O 1
ATOM 1340 N N . ASP A 1 171 ? -0.027 14.723 -4.123 1.00 90.19 171 ASP A N 1
ATOM 1341 C CA . ASP A 1 171 ? -1.215 15.549 -3.934 1.00 90.19 171 ASP A CA 1
ATOM 1342 C C . ASP A 1 171 ? -2.011 15.131 -2.680 1.00 90.19 171 ASP A C 1
ATOM 1344 O O . ASP A 1 171 ? -2.510 14.005 -2.590 1.00 90.19 171 ASP A O 1
ATOM 1348 N N . GLY A 1 172 ? -2.105 16.044 -1.707 1.00 92.50 172 GLY A N 1
ATOM 1349 C CA . GLY A 1 172 ? -2.884 15.865 -0.477 1.00 92.50 172 GLY A CA 1
ATOM 1350 C C . GLY A 1 172 ? -4.364 16.240 -0.611 1.00 92.50 172 GLY A C 1
ATOM 1351 O O . GLY A 1 172 ? -5.176 15.785 0.193 1.00 92.50 172 GLY A O 1
ATOM 1352 N N . GLU A 1 173 ? -4.742 17.016 -1.629 1.00 93.06 173 GLU A N 1
ATOM 1353 C CA . GLU A 1 173 ? -6.141 17.342 -1.914 1.00 93.06 173 GLU A CA 1
ATOM 1354 C C . GLU A 1 173 ? -6.862 16.095 -2.435 1.00 93.06 173 GLU A C 1
ATOM 1356 O O . GLU A 1 173 ? -7.895 15.713 -1.887 1.00 93.06 173 GLU A O 1
ATOM 1361 N N . LYS A 1 174 ? -6.258 15.360 -3.383 1.00 91.56 174 LYS A N 1
ATOM 1362 C CA . LYS A 1 174 ? -6.773 14.048 -3.826 1.00 91.56 174 LYS A CA 1
ATOM 1363 C C . LYS A 1 174 ? -6.936 13.059 -2.665 1.00 91.56 174 LYS A C 1
ATOM 1365 O O . LYS A 1 174 ? -7.937 12.346 -2.617 1.00 91.56 174 LYS A O 1
ATOM 1370 N N . LEU A 1 175 ? -5.995 13.033 -1.715 1.00 94.19 175 LEU A N 1
ATOM 1371 C CA . LEU A 1 175 ? -6.077 12.180 -0.520 1.00 94.19 175 LEU A CA 1
ATOM 1372 C C . LEU A 1 175 ? -7.213 12.604 0.422 1.00 94.19 175 LEU A C 1
ATOM 1374 O O . LEU A 1 175 ? -7.980 11.755 0.872 1.00 94.19 175 LEU A O 1
ATOM 1378 N N . THR A 1 176 ? -7.356 13.905 0.670 1.00 94.06 176 THR A N 1
ATOM 1379 C CA . THR A 1 176 ? -8.430 14.470 1.503 1.00 94.06 176 THR A CA 1
ATOM 1380 C C . THR A 1 176 ? -9.803 14.198 0.886 1.00 94.06 176 THR A C 1
ATOM 1382 O O . THR A 1 176 ? -10.725 13.768 1.581 1.00 94.06 176 THR A O 1
ATOM 1385 N N . ASN A 1 177 ? -9.929 14.366 -0.433 1.00 93.25 177 ASN A N 1
ATOM 1386 C CA . ASN A 1 177 ? -11.149 14.085 -1.186 1.00 93.25 177 ASN A CA 1
ATOM 1387 C C . ASN A 1 177 ? -11.511 12.595 -1.129 1.00 93.25 177 ASN A C 1
ATOM 1389 O O . ASN A 1 177 ? -12.666 12.266 -0.857 1.00 93.25 177 ASN A O 1
ATOM 1393 N N . LEU A 1 17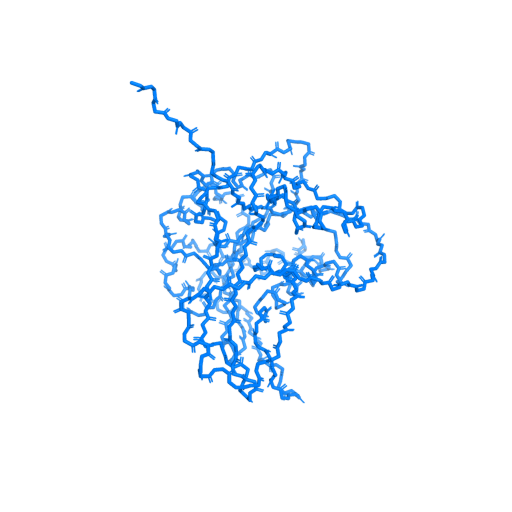8 ? -10.541 11.687 -1.294 1.00 93.06 178 LEU A N 1
ATOM 1394 C CA . LEU A 1 178 ? -10.771 10.249 -1.130 1.00 93.06 178 LEU A CA 1
ATOM 1395 C C . LEU A 1 178 ? -11.271 9.922 0.285 1.00 93.06 178 LEU A C 1
ATOM 1397 O O . LEU A 1 178 ? -12.304 9.278 0.429 1.00 93.06 178 LEU A O 1
ATOM 1401 N N . ILE A 1 179 ? -10.570 10.382 1.326 1.00 93.50 179 ILE A N 1
ATOM 1402 C CA . ILE A 1 179 ? -10.915 10.099 2.729 1.00 93.50 179 ILE A CA 1
ATOM 1403 C C . ILE A 1 179 ? -12.304 10.643 3.087 1.00 93.50 179 ILE A C 1
ATOM 1405 O O . ILE A 1 179 ? -13.081 9.951 3.742 1.00 93.50 179 ILE A O 1
ATOM 1409 N N . THR A 1 180 ? -12.661 11.830 2.591 1.00 93.19 180 THR A N 1
ATOM 1410 C CA . THR A 1 180 ? -13.980 12.449 2.817 1.00 93.19 180 THR A CA 1
ATOM 1411 C C . THR A 1 180 ? -15.124 11.569 2.302 1.00 93.19 180 THR A C 1
ATOM 1413 O O . THR A 1 180 ? -16.121 11.385 2.999 1.00 93.19 180 THR A O 1
ATOM 1416 N N . HIS A 1 181 ? -14.968 10.942 1.132 1.00 92.94 181 HIS A N 1
ATOM 1417 C CA . HIS A 1 181 ? -15.956 9.998 0.591 1.00 92.94 181 HIS A CA 1
ATOM 1418 C C . HIS A 1 181 ? -15.991 8.637 1.313 1.00 92.94 181 HIS A C 1
ATOM 1420 O O . HIS A 1 181 ? -16.877 7.818 1.059 1.00 92.94 181 HIS A O 1
ATOM 1426 N N . LEU A 1 182 ? -15.040 8.379 2.213 1.00 92.56 182 LEU A N 1
ATOM 1427 C CA . LEU A 1 182 ? -14.902 7.139 2.976 1.00 92.56 182 LEU A CA 1
ATOM 1428 C C . LEU A 1 182 ? -15.260 7.309 4.464 1.00 92.56 182 LEU A C 1
ATOM 1430 O O . LEU A 1 182 ? -15.011 6.397 5.247 1.00 92.56 182 LEU A O 1
ATOM 1434 N N . VAL A 1 183 ? -15.881 8.429 4.856 1.00 89.94 183 VAL A N 1
ATOM 1435 C CA . VAL A 1 183 ? -16.195 8.791 6.257 1.00 89.94 183 VAL A CA 1
ATOM 1436 C C . VAL A 1 183 ? -16.964 7.721 7.055 1.00 89.94 183 VAL A C 1
ATOM 1438 O O . VAL A 1 183 ? -16.736 7.562 8.253 1.00 89.94 183 VAL A O 1
ATOM 1441 N N . ASP A 1 184 ? -17.824 6.938 6.395 1.00 90.69 184 ASP A N 1
ATOM 1442 C CA . ASP A 1 184 ? -18.601 5.847 7.011 1.00 90.69 184 ASP A CA 1
ATOM 1443 C C . ASP A 1 184 ? -17.896 4.473 6.943 1.00 90.69 184 ASP A C 1
ATOM 1445 O O . ASP A 1 184 ? -18.519 3.426 7.147 1.00 90.69 184 ASP A O 1
ATOM 1449 N N . LYS A 1 185 ? -16.603 4.438 6.597 1.00 91.44 185 LYS A N 1
ATOM 1450 C CA . LYS A 1 185 ? -15.805 3.217 6.396 1.00 91.44 185 LYS A CA 1
ATOM 1451 C C . LYS A 1 185 ? -14.695 3.104 7.435 1.00 91.44 185 LYS A C 1
ATOM 1453 O O . LYS A 1 185 ? -14.228 4.092 7.990 1.00 91.44 185 LYS A O 1
ATOM 1458 N N . GLN A 1 186 ? -14.215 1.881 7.668 1.00 92.12 186 GLN A N 1
ATOM 1459 C CA . GLN A 1 186 ? -12.967 1.696 8.408 1.00 92.12 186 GLN A CA 1
ATOM 1460 C C . GLN A 1 186 ? -11.791 2.057 7.493 1.00 92.12 186 GLN A C 1
ATOM 1462 O O . GLN A 1 186 ? -11.526 1.329 6.535 1.00 92.12 186 GLN A O 1
ATOM 1467 N N . ILE A 1 187 ? -11.090 3.151 7.792 1.00 94.69 187 ILE A N 1
ATOM 1468 C CA . ILE A 1 187 ? -9.905 3.594 7.047 1.00 94.69 187 ILE A CA 1
ATOM 1469 C C . ILE A 1 187 ? -8.642 3.183 7.809 1.00 94.69 187 ILE A C 1
ATOM 1471 O O . ILE A 1 187 ? -8.492 3.477 8.997 1.00 94.69 187 ILE A O 1
ATOM 1475 N N . VAL A 1 188 ? -7.728 2.519 7.106 1.00 94.94 188 VAL A N 1
ATOM 1476 C CA . VAL A 1 188 ? -6.350 2.286 7.541 1.00 94.94 188 VAL A CA 1
ATOM 1477 C C . VAL A 1 188 ? -5.417 3.005 6.585 1.00 94.94 188 VAL A C 1
ATOM 1479 O O . VAL A 1 188 ? -5.500 2.813 5.374 1.00 94.94 188 VAL A O 1
ATOM 1482 N N . VAL A 1 189 ? -4.508 3.805 7.118 1.00 96.81 189 VAL A N 1
ATOM 1483 C CA . VAL A 1 189 ? -3.458 4.468 6.349 1.00 96.81 189 VAL A CA 1
ATOM 1484 C C . VAL A 1 189 ? -2.123 3.840 6.715 1.00 96.81 189 VAL A C 1
ATOM 1486 O O . VAL A 1 189 ? -1.848 3.601 7.888 1.00 96.81 189 VAL A O 1
ATOM 1489 N N . VAL A 1 190 ? -1.297 3.561 5.712 1.00 96.62 190 VAL A N 1
ATOM 1490 C CA . VAL A 1 190 ? 0.020 2.943 5.882 1.00 96.62 190 VAL A CA 1
ATOM 1491 C C . VAL A 1 190 ? 1.051 3.776 5.140 1.00 96.62 190 VAL A C 1
ATOM 1493 O O . VAL A 1 190 ? 0.842 4.103 3.978 1.00 96.62 190 VAL A O 1
ATOM 1496 N N . GLY A 1 191 ? 2.164 4.109 5.782 1.00 96.19 191 GLY A N 1
ATOM 1497 C CA . GLY A 1 191 ? 3.244 4.868 5.152 1.00 96.19 191 GLY A CA 1
ATOM 1498 C C . GLY A 1 191 ? 4.511 4.868 5.995 1.00 96.19 191 GLY A C 1
ATOM 1499 O O . GLY A 1 191 ? 4.546 4.311 7.096 1.00 96.19 191 GLY A O 1
ATOM 1500 N N . ASN A 1 192 ? 5.574 5.478 5.483 1.00 94.88 192 ASN A N 1
ATOM 1501 C CA . ASN A 1 192 ? 6.757 5.770 6.289 1.00 94.88 192 ASN A CA 1
ATOM 1502 C C . ASN A 1 192 ? 6.549 7.024 7.164 1.00 94.88 192 ASN A C 1
ATOM 1504 O O . ASN A 1 192 ? 5.617 7.798 6.949 1.00 94.88 192 ASN A O 1
ATOM 1508 N N . ALA A 1 193 ? 7.418 7.238 8.155 1.00 94.81 193 ALA A N 1
ATOM 1509 C CA . ALA A 1 193 ? 7.324 8.377 9.076 1.00 94.81 193 ALA A CA 1
ATOM 1510 C C . ALA A 1 193 ? 7.144 9.740 8.374 1.00 94.81 193 ALA A C 1
ATOM 1512 O O . ALA A 1 193 ? 6.280 10.518 8.775 1.00 94.81 193 ALA A O 1
ATOM 1513 N N . THR A 1 194 ? 7.898 10.000 7.303 1.00 94.31 194 THR A N 1
ATOM 1514 C CA . THR A 1 194 ? 7.852 11.258 6.541 1.00 94.31 194 THR A CA 1
ATOM 1515 C C . THR A 1 194 ? 6.547 11.421 5.759 1.00 94.31 194 THR A C 1
ATOM 1517 O O . THR A 1 194 ? 5.992 12.516 5.705 1.00 94.31 194 THR A O 1
ATOM 1520 N N . GLU A 1 195 ? 6.021 10.346 5.168 1.00 95.31 195 GLU A N 1
ATOM 1521 C CA . GLU A 1 195 ? 4.719 10.353 4.482 1.00 95.31 195 GLU A CA 1
ATOM 1522 C C . GLU A 1 195 ? 3.571 10.621 5.461 1.00 95.31 195 GLU A C 1
ATOM 1524 O O . GLU A 1 195 ? 2.691 11.437 5.182 1.00 95.31 195 GLU A O 1
ATOM 1529 N N . ILE A 1 196 ? 3.602 9.966 6.623 1.00 96.75 196 ILE A N 1
ATOM 1530 C CA . ILE A 1 196 ? 2.580 10.102 7.663 1.00 96.75 196 ILE A CA 1
ATOM 1531 C C . ILE A 1 196 ? 2.609 11.516 8.260 1.00 96.75 196 ILE A C 1
ATOM 1533 O O . ILE A 1 196 ? 1.557 12.135 8.382 1.00 96.75 196 IL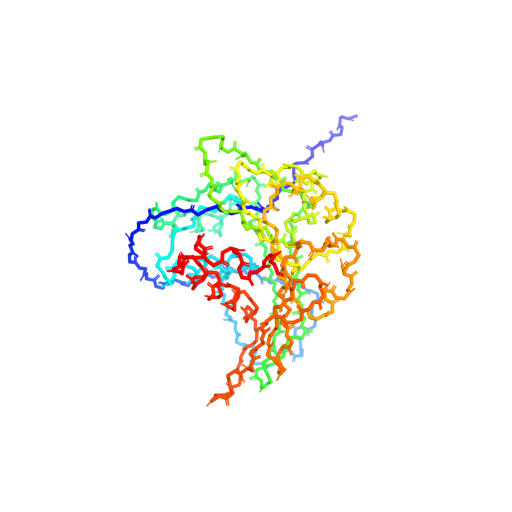E A O 1
ATOM 1537 N N . GLU A 1 197 ? 3.790 12.070 8.556 1.00 95.69 197 GLU A N 1
ATOM 1538 C CA . GLU A 1 197 ? 3.947 13.459 9.015 1.00 95.69 197 GLU A CA 1
ATOM 1539 C C . GLU A 1 197 ? 3.434 14.470 7.977 1.00 95.69 197 GLU A C 1
ATOM 1541 O O . GLU A 1 197 ? 2.691 15.393 8.323 1.00 95.69 197 GLU A O 1
ATOM 1546 N N . LYS A 1 198 ? 3.781 14.275 6.696 1.00 96.25 198 LYS A N 1
ATOM 1547 C CA . LYS A 1 198 ? 3.359 15.145 5.588 1.00 96.25 198 LYS A CA 1
ATOM 1548 C C . LYS A 1 198 ? 1.837 15.188 5.426 1.00 96.25 198 LYS A C 1
ATOM 1550 O O . LYS A 1 198 ? 1.294 16.249 5.125 1.00 96.25 198 LYS A O 1
ATOM 1555 N N . PHE A 1 199 ? 1.160 14.051 5.586 1.00 96.31 199 PHE A N 1
ATOM 1556 C CA . PHE A 1 199 ? -0.272 13.915 5.309 1.00 96.31 199 PHE A CA 1
ATOM 1557 C C . PHE A 1 199 ? -1.160 13.823 6.559 1.00 96.31 199 PHE A C 1
ATOM 1559 O O . PHE A 1 199 ? -2.367 13.658 6.416 1.00 96.31 199 PHE A O 1
ATOM 1566 N N . GLN A 1 200 ? -0.615 14.001 7.768 1.00 94.81 200 GLN A N 1
ATOM 1567 C CA . GLN A 1 200 ? -1.352 13.866 9.037 1.00 94.81 200 GLN A CA 1
ATOM 1568 C C . GLN A 1 200 ? -2.656 14.680 9.116 1.00 94.81 200 GLN A C 1
ATOM 1570 O O . GLN A 1 200 ? -3.618 14.242 9.738 1.00 94.81 200 GLN A O 1
ATOM 1575 N N . SER A 1 201 ? -2.717 15.844 8.460 1.00 94.75 201 SER A N 1
ATOM 1576 C CA . SER A 1 201 ? -3.908 16.705 8.405 1.00 94.75 201 SER A CA 1
ATOM 1577 C C . SER A 1 201 ? -5.054 16.147 7.554 1.00 94.75 201 SER A C 1
ATOM 1579 O O . SER A 1 201 ? -6.172 16.645 7.657 1.00 94.75 201 SER A O 1
ATOM 1581 N N . CYS A 1 202 ? -4.794 15.133 6.724 1.00 93.31 202 CYS A N 1
ATOM 1582 C CA . CYS A 1 202 ? -5.801 14.441 5.918 1.00 93.31 202 CYS A CA 1
ATOM 1583 C C . CYS A 1 202 ? -6.553 13.368 6.724 1.00 93.31 202 CYS A C 1
ATOM 1585 O O . CYS A 1 202 ? -7.556 12.845 6.242 1.00 93.31 202 CYS A O 1
ATOM 1587 N N . PHE A 1 203 ? -6.056 12.991 7.909 1.00 93.00 203 PHE A N 1
ATOM 1588 C CA . PHE A 1 203 ? -6.571 11.868 8.692 1.00 93.00 203 PHE A CA 1
ATOM 1589 C C . PHE A 1 203 ? -7.494 12.354 9.808 1.00 93.00 203 PHE A C 1
ATOM 1591 O O . PHE A 1 203 ? -7.203 13.326 10.508 1.00 93.00 203 PHE A O 1
ATOM 1598 N N . ASP A 1 204 ? -8.614 11.659 9.990 1.00 88.19 204 ASP A N 1
ATOM 1599 C CA . ASP A 1 204 ? -9.501 11.897 11.123 1.00 88.19 204 ASP A CA 1
ATOM 1600 C C . ASP A 1 204 ? -9.045 11.093 12.356 1.00 88.19 204 ASP A C 1
ATOM 1602 O O . ASP A 1 204 ? -8.128 10.273 12.303 1.00 88.19 204 ASP A O 1
ATOM 1606 N N . LYS A 1 205 ? -9.709 11.302 13.496 1.00 85.75 205 LYS A N 1
ATOM 1607 C CA . LYS A 1 205 ? -9.369 10.593 14.740 1.00 85.75 205 LYS A CA 1
ATOM 1608 C C . LYS A 1 205 ? -9.596 9.073 14.676 1.00 85.75 205 LYS A C 1
ATOM 1610 O O . LYS A 1 205 ? -8.907 8.333 15.374 1.00 85.75 205 LYS A O 1
ATOM 1615 N N . LYS A 1 206 ? -10.553 8.618 13.857 1.00 87.88 206 LYS A N 1
ATOM 1616 C CA . LYS A 1 206 ? -10.938 7.203 13.713 1.00 87.88 206 LYS A CA 1
ATOM 1617 C C . LYS A 1 206 ? -10.010 6.425 12.778 1.00 87.88 206 LYS A C 1
ATOM 1619 O O . LYS A 1 206 ? -10.042 5.195 12.779 1.00 87.88 206 LYS A O 1
ATOM 1624 N N . THR A 1 207 ? -9.222 7.126 11.968 1.00 93.38 207 THR A N 1
ATOM 1625 C CA . THR A 1 207 ? -8.264 6.538 11.036 1.00 93.38 207 THR A CA 1
ATOM 1626 C C . THR A 1 207 ? -7.210 5.737 11.803 1.00 93.38 207 THR A C 1
ATOM 1628 O O . THR A 1 207 ? -6.552 6.254 12.705 1.00 93.38 207 THR A O 1
ATOM 1631 N N . ILE A 1 208 ? -7.029 4.469 11.429 1.00 95.12 208 ILE A N 1
ATOM 1632 C CA . ILE A 1 208 ? -5.947 3.632 11.959 1.00 95.12 208 ILE A CA 1
ATOM 1633 C C . ILE A 1 208 ? -4.689 3.951 11.154 1.00 95.12 208 ILE A C 1
ATOM 1635 O O . ILE A 1 208 ? -4.668 3.769 9.938 1.00 95.12 208 ILE A O 1
ATOM 1639 N N . ILE A 1 209 ? -3.639 4.425 11.812 1.00 97.06 209 ILE A N 1
ATOM 1640 C CA . ILE A 1 209 ? -2.411 4.896 11.165 1.00 97.06 209 ILE A CA 1
ATOM 1641 C C . ILE A 1 209 ? -1.290 3.900 11.458 1.00 97.06 209 ILE A C 1
ATOM 1643 O O . ILE A 1 209 ? -0.963 3.662 12.618 1.00 97.06 209 ILE A O 1
ATOM 1647 N N . ILE A 1 210 ? -0.689 3.326 10.418 1.00 96.88 210 ILE A N 1
ATOM 1648 C CA . ILE A 1 210 ? 0.437 2.392 10.512 1.00 96.88 210 ILE A CA 1
ATOM 1649 C C . ILE A 1 210 ? 1.679 3.067 9.938 1.00 96.88 210 ILE A C 1
ATOM 1651 O O . ILE A 1 210 ? 1.762 3.336 8.739 1.00 96.88 210 ILE A O 1
ATOM 1655 N N . THR A 1 211 ? 2.663 3.310 10.798 1.00 97.31 211 THR A N 1
ATOM 1656 C CA . THR A 1 211 ? 3.884 4.034 10.442 1.00 97.31 211 THR A CA 1
ATOM 1657 C C . THR A 1 211 ? 5.071 3.083 10.444 1.00 97.31 211 THR A C 1
ATOM 1659 O O . THR A 1 211 ? 5.437 2.546 11.491 1.00 97.31 211 THR A O 1
ATOM 1662 N N . THR A 1 212 ? 5.716 2.907 9.292 1.00 96.00 212 THR A N 1
ATOM 1663 C CA . THR A 1 212 ? 7.016 2.228 9.196 1.00 96.00 212 THR A CA 1
ATOM 1664 C C . THR A 1 212 ? 8.156 3.225 9.422 1.00 96.00 212 THR A C 1
ATOM 1666 O O . THR A 1 212 ? 8.124 4.364 8.951 1.00 96.00 212 THR A O 1
ATOM 1669 N N . LYS A 1 213 ? 9.171 2.811 10.183 1.00 94.38 213 LYS A N 1
ATOM 1670 C CA . LYS A 1 213 ? 10.298 3.647 10.629 1.00 94.38 213 LYS A CA 1
ATOM 1671 C C . LYS A 1 213 ? 11.658 2.995 10.344 1.00 94.38 213 LYS A C 1
ATOM 1673 O O . LYS A 1 213 ? 12.626 3.218 11.065 1.00 94.38 213 LYS A O 1
ATOM 1678 N N . ALA A 1 214 ? 11.723 2.148 9.315 1.00 89.25 214 ALA A N 1
ATOM 1679 C CA . ALA A 1 214 ? 12.918 1.397 8.917 1.00 89.25 214 ALA A CA 1
ATOM 1680 C C . ALA A 1 214 ? 13.629 0.723 10.116 1.00 89.25 214 ALA A C 1
ATOM 1682 O O . ALA A 1 214 ? 13.080 -0.203 10.713 1.00 89.25 214 ALA A O 1
ATOM 1683 N N . ALA A 1 215 ? 14.818 1.203 10.498 1.00 89.06 215 ALA A N 1
ATOM 1684 C CA . ALA A 1 215 ? 15.629 0.663 11.593 1.00 89.06 215 ALA A CA 1
ATOM 1685 C C . ALA A 1 215 ? 15.035 0.863 13.008 1.00 89.06 215 ALA A C 1
ATOM 1687 O O . ALA A 1 215 ? 15.510 0.243 13.959 1.00 89.06 215 ALA A O 1
ATOM 1688 N N . GLU A 1 216 ? 13.989 1.676 13.170 1.00 92.94 216 GLU A N 1
ATOM 1689 C CA . GLU A 1 216 ? 13.219 1.771 14.420 1.00 92.94 216 GLU A CA 1
ATOM 1690 C C . GLU A 1 216 ? 12.018 0.804 14.456 1.00 92.94 216 GLU A C 1
ATOM 1692 O O . GLU A 1 216 ? 11.428 0.595 15.515 1.00 92.94 216 GLU A O 1
ATOM 1697 N N . GLY A 1 217 ? 11.681 0.164 13.328 1.00 94.25 217 GLY A N 1
ATOM 1698 C CA . GLY A 1 217 ? 10.601 -0.819 13.220 1.00 94.25 217 GLY A CA 1
ATOM 1699 C C . GLY A 1 217 ? 9.294 -0.212 12.712 1.00 94.25 217 GLY A C 1
ATOM 1700 O O . GLY A 1 217 ? 9.282 0.436 11.664 1.00 94.25 217 GLY A O 1
ATOM 1701 N N . ALA A 1 218 ? 8.182 -0.452 13.409 1.00 96.44 218 ALA A N 1
ATOM 1702 C CA . ALA A 1 218 ? 6.871 0.084 13.033 1.00 96.44 218 ALA A CA 1
ATOM 1703 C C . ALA A 1 218 ? 5.951 0.307 14.244 1.00 96.44 218 ALA A C 1
ATOM 1705 O O . ALA A 1 218 ? 6.101 -0.340 15.281 1.00 96.44 218 ALA A O 1
ATOM 1706 N N . GLU A 1 219 ? 4.970 1.196 14.098 1.00 96.75 219 GLU A N 1
ATOM 1707 C CA . GLU A 1 219 ? 3.936 1.476 15.103 1.00 96.75 219 GLU A CA 1
ATOM 1708 C C . GLU A 1 219 ? 2.538 1.564 14.482 1.00 96.75 219 GLU A C 1
ATOM 1710 O O . GLU A 1 219 ? 2.392 1.849 13.293 1.00 96.75 219 GLU A O 1
ATOM 1715 N N . ILE A 1 220 ? 1.516 1.339 15.309 1.00 95.88 220 ILE A N 1
ATOM 1716 C CA . ILE A 1 220 ? 0.105 1.547 14.980 1.00 95.88 220 ILE A CA 1
ATOM 1717 C C . ILE A 1 220 ? -0.463 2.588 15.946 1.00 95.88 220 ILE A C 1
ATOM 1719 O O . ILE A 1 220 ? -0.262 2.492 17.161 1.00 95.88 220 ILE A O 1
ATOM 1723 N N . LYS A 1 221 ? -1.183 3.569 15.401 1.00 95.06 221 LYS A N 1
ATOM 1724 C CA . LYS A 1 221 ? -1.857 4.647 16.124 1.00 95.06 221 LYS A CA 1
ATOM 1725 C C . LYS A 1 221 ? -3.350 4.694 15.811 1.00 95.06 221 LYS A C 1
ATOM 1727 O O . LYS A 1 221 ? -3.752 4.463 14.673 1.00 95.06 221 LYS A O 1
ATOM 1732 N N . ILE A 1 222 ? -4.148 5.055 16.813 1.00 91.94 222 ILE A N 1
ATOM 1733 C CA . ILE A 1 222 ? -5.572 5.421 16.705 1.00 91.94 222 ILE A CA 1
ATOM 1734 C C . ILE A 1 222 ? -5.775 6.631 17.627 1.00 91.94 222 ILE A C 1
ATOM 1736 O O . ILE A 1 222 ? -5.159 6.680 18.686 1.00 91.94 222 ILE A O 1
ATOM 1740 N N . ASN A 1 223 ? -6.569 7.639 17.246 1.00 88.19 223 ASN A N 1
ATOM 1741 C CA . ASN A 1 223 ? -6.744 8.881 18.027 1.00 88.19 223 ASN A CA 1
ATOM 1742 C C . ASN A 1 223 ? -5.433 9.647 18.372 1.00 88.19 223 ASN A C 1
ATOM 1744 O O . ASN A 1 223 ? -5.449 10.509 19.247 1.00 88.19 223 ASN A O 1
ATOM 1748 N N . ASN A 1 224 ? -4.332 9.391 17.646 1.00 86.88 224 ASN A N 1
ATOM 1749 C CA . ASN A 1 224 ? -2.927 9.765 17.929 1.00 86.88 224 ASN A CA 1
ATOM 1750 C C . ASN A 1 224 ? -2.195 8.945 19.011 1.00 86.88 224 ASN A C 1
ATOM 1752 O O . ASN A 1 224 ? -0.970 9.063 19.117 1.00 86.88 224 ASN A O 1
ATOM 1756 N N . ASP A 1 225 ? -2.885 8.076 19.745 1.00 92.56 225 ASP A N 1
ATOM 1757 C CA . ASP A 1 225 ? -2.286 7.205 20.756 1.00 92.56 225 ASP A CA 1
ATOM 1758 C C . ASP A 1 225 ? -1.621 5.984 20.107 1.00 92.56 225 ASP A C 1
ATOM 1760 O O . ASP A 1 225 ? -2.191 5.347 19.219 1.00 92.56 225 ASP A O 1
ATOM 1764 N N . VAL A 1 226 ? -0.399 5.645 20.538 1.00 94.75 226 VAL A N 1
ATOM 1765 C CA . VAL A 1 226 ? 0.312 4.439 20.074 1.00 94.75 226 VAL A CA 1
ATOM 1766 C C . VAL A 1 226 ? -0.264 3.221 20.785 1.00 94.75 226 VAL A C 1
ATOM 1768 O O . VAL A 1 226 ? 0.009 3.000 21.963 1.00 94.75 226 VAL A O 1
ATOM 1771 N N . ILE A 1 227 ? -1.023 2.411 20.051 1.00 95.06 227 ILE A N 1
ATOM 1772 C CA . ILE A 1 227 ? -1.661 1.196 20.575 1.00 95.06 227 ILE A CA 1
ATOM 1773 C C . ILE A 1 227 ? -0.763 -0.042 20.465 1.00 95.06 227 ILE A C 1
ATOM 1775 O O . ILE A 1 227 ? -0.912 -0.993 21.228 1.00 95.06 227 ILE A O 1
ATOM 1779 N N . ALA A 1 228 ? 0.181 -0.042 19.521 1.00 93.31 228 ALA A N 1
ATOM 1780 C CA . ALA A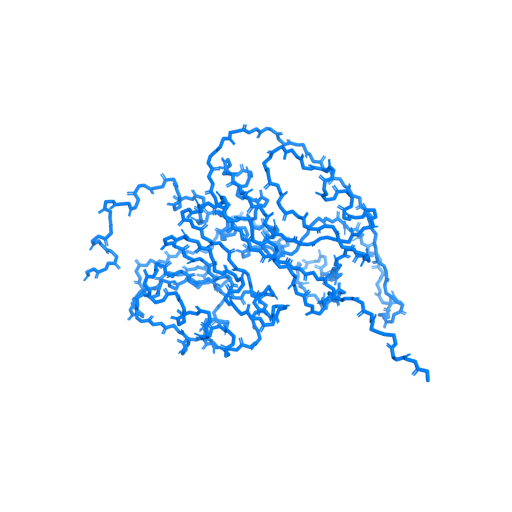 1 228 ? 1.127 -1.130 19.311 1.00 93.31 228 ALA A CA 1
ATOM 1781 C C . ALA A 1 228 ? 2.408 -0.620 18.644 1.00 93.31 228 ALA A C 1
ATOM 1783 O O . ALA A 1 228 ? 2.375 0.297 17.821 1.00 93.31 228 ALA A O 1
ATOM 1784 N N . SER A 1 229 ? 3.536 -1.256 18.947 1.00 95.38 229 SER A N 1
ATOM 1785 C CA . SER A 1 229 ? 4.794 -1.053 18.231 1.00 95.38 229 SER A CA 1
ATOM 1786 C C . SER A 1 229 ? 5.605 -2.342 18.167 1.00 95.38 229 SER A C 1
ATOM 1788 O O . SER A 1 229 ? 5.420 -3.264 18.963 1.00 95.38 229 SER A O 1
ATOM 1790 N N . THR A 1 230 ? 6.496 -2.421 17.184 1.00 94.12 230 THR A N 1
ATOM 1791 C CA . THR A 1 230 ? 7.408 -3.545 16.984 1.00 94.12 230 THR A CA 1
ATOM 1792 C C . THR A 1 230 ? 8.784 -3.045 16.566 1.00 94.12 230 THR A C 1
ATOM 1794 O O . THR A 1 230 ? 8.909 -2.007 15.917 1.00 94.12 230 THR A O 1
ATOM 1797 N N . LYS A 1 231 ? 9.819 -3.801 16.933 1.00 93.75 231 LYS A N 1
ATOM 1798 C CA . LYS A 1 231 ? 11.209 -3.567 16.519 1.00 93.75 231 LYS A CA 1
ATOM 1799 C C . LYS A 1 231 ? 11.481 -4.276 15.186 1.00 93.75 231 LYS A C 1
ATOM 1801 O O . LYS A 1 231 ? 10.811 -5.270 14.895 1.00 93.75 231 LYS A O 1
ATOM 1806 N N . PRO A 1 232 ? 12.454 -3.818 14.379 1.00 89.88 232 PRO A N 1
ATOM 1807 C CA . PRO A 1 232 ? 12.838 -4.544 13.177 1.00 89.88 232 PRO A CA 1
ATOM 1808 C C . PRO A 1 232 ? 13.503 -5.877 13.543 1.00 89.88 232 PRO A C 1
ATOM 1810 O O . PRO A 1 232 ? 14.041 -6.056 14.641 1.00 89.88 232 PRO A O 1
ATOM 1813 N N . TYR A 1 233 ? 13.463 -6.818 12.605 1.00 86.31 233 TYR A N 1
ATOM 1814 C CA . TYR A 1 233 ? 14.095 -8.121 12.758 1.00 86.31 233 TYR A CA 1
ATOM 1815 C C . TYR A 1 233 ? 15.510 -8.073 12.171 1.00 86.31 233 TYR A C 1
ATOM 1817 O O . TYR A 1 233 ? 15.683 -8.062 10.957 1.00 86.31 233 TYR A O 1
ATOM 1825 N N . ASN A 1 234 ? 16.514 -8.018 13.050 1.00 81.56 234 ASN A N 1
ATOM 1826 C CA . ASN A 1 234 ? 17.914 -7.749 12.697 1.00 81.56 234 ASN A CA 1
ATOM 1827 C C . ASN A 1 234 ? 18.809 -9.006 12.816 1.00 81.56 234 ASN A C 1
ATOM 1829 O O . ASN A 1 234 ? 19.965 -8.902 13.221 1.00 81.56 234 ASN A O 1
ATOM 1833 N N . ASP A 1 235 ? 18.283 -10.205 12.530 1.00 85.88 235 ASP A N 1
ATOM 1834 C CA . ASP A 1 235 ? 19.047 -11.468 12.611 1.00 85.88 235 ASP A CA 1
ATOM 1835 C C . ASP A 1 235 ? 19.972 -11.711 11.401 1.00 85.88 235 ASP A C 1
ATOM 1837 O O . ASP A 1 235 ? 20.781 -12.640 11.416 1.00 85.88 235 ASP A O 1
ATOM 1841 N N . ARG A 1 236 ? 19.845 -10.894 10.347 1.00 81.00 236 ARG A N 1
ATOM 1842 C CA . ARG A 1 236 ? 20.500 -11.059 9.042 1.00 81.00 236 ARG A CA 1
ATOM 1843 C C . ARG A 1 236 ? 21.046 -9.731 8.513 1.00 81.00 236 ARG A C 1
ATOM 1845 O O . ARG A 1 236 ? 20.470 -8.683 8.806 1.00 81.00 236 ARG A O 1
ATOM 1852 N N . PRO A 1 237 ? 22.105 -9.764 7.683 1.00 83.50 237 PRO A N 1
ATOM 1853 C CA . PRO A 1 237 ? 22.503 -8.616 6.878 1.00 83.50 237 PRO A CA 1
ATOM 1854 C C . PRO A 1 237 ? 21.361 -8.155 5.967 1.00 83.50 237 PRO A C 1
ATOM 1856 O O . PRO A 1 237 ? 20.680 -8.979 5.352 1.00 83.50 237 PRO A O 1
ATOM 1859 N N . ILE A 1 238 ? 21.188 -6.840 5.853 1.00 82.12 238 ILE A N 1
ATOM 1860 C CA . ILE A 1 238 ? 20.333 -6.231 4.833 1.00 82.12 238 ILE A CA 1
ATOM 1861 C C . ILE A 1 238 ? 21.092 -6.308 3.504 1.00 82.12 238 ILE A C 1
ATOM 1863 O O . ILE A 1 238 ? 22.260 -5.933 3.446 1.00 82.12 238 ILE A O 1
ATOM 1867 N N . VAL A 1 239 ? 20.437 -6.827 2.464 1.00 78.62 239 VAL A N 1
ATOM 1868 C CA . VAL A 1 239 ? 21.013 -6.973 1.110 1.00 78.62 239 VAL A CA 1
ATOM 1869 C C . VAL A 1 239 ? 20.215 -6.225 0.041 1.00 78.62 239 VAL A C 1
ATOM 1871 O O . VAL A 1 239 ? 20.769 -5.843 -0.981 1.00 78.62 239 VAL A O 1
ATOM 1874 N N . ASP A 1 240 ? 18.925 -6.004 0.294 1.00 77.50 240 ASP A N 1
ATOM 1875 C CA . ASP A 1 240 ? 18.016 -5.194 -0.511 1.00 77.50 240 ASP A CA 1
ATOM 1876 C C . ASP A 1 240 ? 16.915 -4.660 0.423 1.00 77.50 240 ASP A C 1
ATOM 1878 O O . ASP A 1 240 ? 16.465 -5.368 1.331 1.00 77.50 240 ASP A O 1
ATOM 1882 N N . VAL A 1 241 ? 16.509 -3.406 0.227 1.00 82.06 241 VAL A N 1
ATOM 1883 C CA . VAL A 1 241 ? 15.407 -2.744 0.950 1.00 82.06 241 VAL A CA 1
ATOM 1884 C C . VAL A 1 241 ? 14.193 -2.477 0.052 1.00 82.06 241 VAL A C 1
ATOM 1886 O O . VAL A 1 241 ? 13.141 -2.049 0.537 1.00 82.06 241 VAL A O 1
ATOM 1889 N N . MET A 1 242 ? 14.306 -2.733 -1.253 1.00 80.06 242 MET A N 1
ATOM 1890 C CA . MET A 1 242 ? 13.244 -2.505 -2.223 1.00 80.06 242 MET A CA 1
ATOM 1891 C C . MET A 1 242 ? 12.046 -3.414 -1.941 1.00 80.06 242 MET A C 1
ATOM 1893 O O . MET A 1 242 ? 12.166 -4.616 -1.718 1.00 80.06 242 MET A O 1
ATOM 1897 N N . GLY A 1 243 ? 10.855 -2.816 -1.895 1.00 83.81 243 GLY A N 1
ATOM 1898 C CA . GLY A 1 243 ?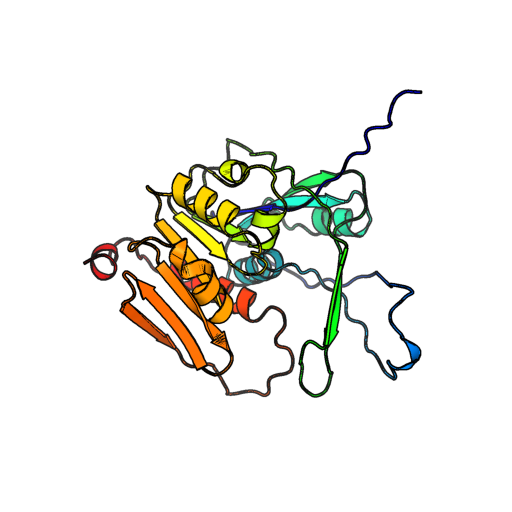 9.620 -3.528 -1.562 1.00 83.81 243 GLY A CA 1
ATOM 1899 C C . GLY A 1 243 ? 9.494 -3.987 -0.101 1.00 83.81 243 GLY A C 1
ATOM 1900 O O . GLY A 1 243 ? 8.507 -4.641 0.234 1.00 83.81 243 GLY A O 1
ATOM 1901 N N . ALA A 1 244 ? 10.419 -3.628 0.803 1.00 87.75 244 ALA A N 1
ATOM 1902 C CA . ALA A 1 244 ? 10.331 -4.010 2.218 1.00 87.75 244 ALA A CA 1
ATOM 1903 C C . ALA A 1 244 ? 9.043 -3.492 2.892 1.00 87.75 244 ALA A C 1
ATOM 1905 O O . ALA A 1 244 ? 8.412 -4.218 3.662 1.00 87.75 244 ALA A O 1
ATOM 1906 N N . GLY A 1 245 ? 8.606 -2.272 2.552 1.00 89.56 245 GLY A N 1
ATOM 1907 C CA . GLY A 1 245 ? 7.321 -1.717 2.996 1.00 89.56 245 GLY A CA 1
ATOM 1908 C C . GLY A 1 245 ? 6.112 -2.477 2.438 1.00 89.56 245 GLY A C 1
ATOM 1909 O O . GLY A 1 245 ? 5.166 -2.759 3.173 1.00 89.56 245 GLY A O 1
ATOM 1910 N N . ASP A 1 246 ? 6.172 -2.894 1.172 1.00 88.69 246 ASP A N 1
ATOM 1911 C CA . ASP A 1 246 ? 5.103 -3.647 0.506 1.00 88.69 246 ASP A CA 1
ATOM 1912 C C . ASP A 1 246 ? 4.949 -5.061 1.090 1.00 88.69 246 ASP A C 1
ATOM 1914 O O . ASP A 1 246 ? 3.829 -5.562 1.241 1.00 88.69 246 ASP A O 1
ATOM 1918 N N . ALA A 1 247 ? 6.075 -5.694 1.439 1.00 90.94 247 ALA A N 1
ATOM 1919 C CA . ALA A 1 247 ? 6.149 -6.994 2.099 1.00 90.94 247 ALA A CA 1
ATOM 1920 C C . ALA A 1 247 ? 5.683 -6.923 3.563 1.00 90.94 247 ALA A C 1
ATOM 1922 O O . ALA A 1 247 ? 4.916 -7.782 4.007 1.00 90.94 247 ALA A O 1
ATOM 1923 N N . PHE A 1 248 ? 6.084 -5.875 4.296 1.00 93.12 248 PHE A N 1
ATOM 1924 C CA . PHE A 1 248 ? 5.563 -5.572 5.632 1.00 93.12 248 PHE A CA 1
ATOM 1925 C C . PHE A 1 248 ? 4.039 -5.418 5.595 1.00 93.12 248 PHE A C 1
ATOM 1927 O O . PHE A 1 248 ? 3.340 -6.085 6.360 1.00 93.12 248 PHE A O 1
ATOM 1934 N N . LEU A 1 249 ? 3.520 -4.613 4.661 1.00 91.62 249 LEU A N 1
ATOM 1935 C CA . LEU A 1 249 ? 2.086 -4.412 4.472 1.00 91.62 249 LEU A CA 1
ATOM 1936 C C . LEU A 1 249 ? 1.375 -5.735 4.171 1.00 91.62 249 LEU A C 1
ATOM 1938 O O . LEU A 1 249 ? 0.408 -6.076 4.846 1.00 91.62 249 LEU A O 1
ATOM 1942 N N . ALA A 1 250 ? 1.872 -6.525 3.219 1.00 91.19 250 ALA A N 1
ATOM 1943 C CA . ALA A 1 250 ? 1.282 -7.818 2.884 1.00 91.19 250 ALA A CA 1
ATOM 1944 C C . ALA A 1 250 ? 1.245 -8.789 4.072 1.00 91.19 250 ALA A C 1
ATOM 1946 O O . ALA A 1 250 ? 0.266 -9.519 4.243 1.00 91.19 250 ALA A O 1
ATOM 1947 N N . LYS A 1 251 ? 2.291 -8.803 4.907 1.00 93.38 251 LYS A N 1
ATOM 1948 C CA . LYS A 1 251 ? 2.355 -9.660 6.095 1.00 93.38 251 LYS A CA 1
ATOM 1949 C C . LYS A 1 251 ? 1.396 -9.179 7.185 1.00 93.38 251 LYS A C 1
ATOM 1951 O O . LYS A 1 251 ? 0.634 -9.995 7.701 1.00 93.38 251 LYS A O 1
ATOM 1956 N N . PHE A 1 252 ? 1.373 -7.875 7.469 1.00 91.69 252 PHE A N 1
ATOM 1957 C CA . PHE A 1 252 ? 0.409 -7.260 8.384 1.00 91.69 252 PHE A CA 1
ATOM 1958 C C . PHE A 1 252 ? -1.032 -7.586 7.966 1.00 91.69 252 PHE A C 1
ATOM 1960 O O . PHE A 1 252 ? -1.793 -8.146 8.752 1.00 91.69 252 PHE A O 1
ATOM 1967 N N . LEU A 1 253 ? -1.380 -7.323 6.703 1.00 90.12 253 LEU A N 1
ATOM 1968 C CA . LEU A 1 253 ? -2.704 -7.612 6.156 1.00 90.12 253 LEU A CA 1
ATOM 1969 C C . LEU A 1 253 ? -3.027 -9.105 6.206 1.00 90.12 253 LEU A C 1
ATOM 1971 O O . LEU A 1 253 ? -4.130 -9.472 6.601 1.00 90.12 253 LEU A O 1
ATOM 1975 N N . SER A 1 254 ? -2.066 -9.975 5.877 1.00 90.38 254 SER A N 1
ATOM 1976 C CA . SER A 1 254 ? -2.275 -11.421 5.947 1.00 90.38 254 SER A CA 1
ATOM 1977 C C . SER A 1 254 ? -2.731 -11.871 7.328 1.00 90.38 254 SER A C 1
ATOM 1979 O O . SER A 1 254 ? -3.629 -12.707 7.435 1.00 90.38 254 SER A O 1
ATOM 1981 N N . ASP A 1 255 ? -2.070 -11.370 8.364 1.00 89.81 255 ASP A N 1
ATOM 1982 C CA . ASP A 1 255 ? -2.325 -11.791 9.734 1.00 89.81 255 ASP A CA 1
ATOM 1983 C C . ASP A 1 255 ? -3.574 -11.097 10.288 1.00 89.81 255 ASP A C 1
ATOM 1985 O O . ASP A 1 255 ? -4.350 -11.730 11.005 1.00 89.81 255 ASP A O 1
ATOM 1989 N N . TRP A 1 256 ? -3.847 -9.859 9.859 1.00 86.25 256 TRP A N 1
ATOM 1990 C CA . TRP A 1 256 ? -5.077 -9.137 10.180 1.00 86.25 256 TRP A CA 1
ATOM 1991 C C . TRP A 1 256 ? -6.333 -9.792 9.586 1.00 86.25 256 TRP A C 1
ATOM 1993 O O . TRP A 1 256 ? -7.361 -9.855 10.251 1.00 86.25 256 TRP A O 1
ATOM 2003 N N . PHE A 1 257 ? -6.266 -10.341 8.369 1.00 84.00 257 PHE A N 1
ATOM 2004 C CA . PHE A 1 257 ? -7.391 -11.080 7.774 1.00 84.00 257 PHE A CA 1
ATOM 2005 C C . PHE A 1 257 ? -7.580 -12.482 8.371 1.00 84.00 257 PHE A C 1
ATOM 2007 O O . PHE A 1 257 ? -8.672 -13.035 8.284 1.00 84.00 257 PHE A O 1
ATOM 2014 N N . LYS A 1 258 ? -6.530 -13.071 8.961 1.00 83.69 258 LYS A N 1
ATOM 2015 C CA . LYS A 1 258 ? -6.580 -14.387 9.630 1.00 83.69 258 LYS A CA 1
ATOM 2016 C C . LYS A 1 258 ? -7.036 -14.310 11.085 1.00 83.69 258 LYS A C 1
ATOM 2018 O O . LYS A 1 258 ? -7.442 -15.325 11.644 1.00 83.69 258 LYS A O 1
ATOM 2023 N N . SER A 1 259 ? -6.935 -13.140 11.707 1.00 73.50 259 SER A N 1
ATOM 2024 C CA . SER A 1 259 ? -7.427 -12.897 13.060 1.00 73.50 259 SER A CA 1
ATOM 2025 C C . SER A 1 259 ? -8.887 -12.448 13.003 1.00 73.50 259 SER A C 1
ATOM 2027 O O . SER A 1 259 ? -9.245 -11.544 12.249 1.00 73.50 259 SER A O 1
ATOM 2029 N N . ASN A 1 260 ? -9.744 -13.068 13.820 1.00 52.81 260 ASN A N 1
ATOM 2030 C CA . ASN A 1 260 ? -11.166 -12.730 13.935 1.00 52.81 260 ASN A CA 1
ATOM 2031 C C . ASN A 1 260 ? -11.372 -11.402 14.701 1.00 52.81 260 ASN A C 1
ATOM 2033 O O . ASN A 1 260 ? -12.086 -11.348 15.699 1.00 52.81 260 ASN A O 1
ATOM 2037 N N . PHE A 1 261 ? -10.805 -10.299 14.197 1.00 50.06 261 PHE A N 1
ATOM 2038 C CA . PHE A 1 261 ? -10.967 -8.923 14.705 1.00 50.06 261 PHE A CA 1
ATOM 2039 C C . PHE A 1 261 ? -12.418 -8.391 14.657 1.00 50.06 261 PHE A C 1
ATOM 2041 O O . PHE A 1 261 ? -12.663 -7.195 14.808 1.00 50.06 261 PHE A O 1
ATOM 2048 N N . SER A 1 262 ? -13.403 -9.254 14.403 1.00 43.97 262 SER A N 1
ATOM 2049 C CA . SER A 1 262 ? -14.819 -8.980 14.620 1.00 43.97 262 SER A CA 1
ATOM 2050 C C . SER A 1 262 ? -15.176 -8.870 16.103 1.00 43.97 262 SER A C 1
ATOM 2052 O O . SER A 1 262 ? -16.068 -8.089 16.416 1.00 43.97 262 SER A O 1
ATOM 2054 N N . GLU A 1 263 ? -14.498 -9.608 16.989 1.00 43.41 263 GLU A N 1
ATOM 2055 C CA . GLU A 1 263 ? -14.796 -9.606 18.432 1.00 43.41 263 GLU A CA 1
ATOM 2056 C C . GLU A 1 263 ? -14.039 -8.484 19.173 1.00 43.41 263 GLU A C 1
ATOM 2058 O O . GLU A 1 263 ? -14.646 -7.752 19.948 1.00 43.41 263 GLU A O 1
ATOM 2063 N N . ASP A 1 264 ? -12.776 -8.215 18.822 1.00 44.34 264 ASP A N 1
ATOM 2064 C CA . ASP A 1 264 ? -11.954 -7.163 19.458 1.00 44.34 264 ASP A CA 1
ATOM 2065 C C . ASP A 1 264 ? -12.245 -5.723 18.974 1.00 44.34 264 ASP A C 1
ATOM 2067 O O . ASP A 1 264 ? -11.479 -4.796 19.253 1.00 44.34 264 ASP A O 1
ATOM 2071 N N . ARG A 1 265 ? -13.351 -5.478 18.251 1.00 45.38 265 ARG A N 1
ATOM 2072 C CA . ARG A 1 265 ? -13.702 -4.116 17.789 1.00 45.38 265 ARG A CA 1
ATOM 2073 C C . ARG A 1 265 ? -13.885 -3.127 18.939 1.00 45.38 265 ARG A C 1
ATOM 2075 O O . ARG A 1 265 ? -13.591 -1.948 18.761 1.00 45.38 265 ARG A O 1
ATOM 2082 N N . GLU A 1 266 ? -14.333 -3.595 20.100 1.00 43.84 266 GLU A N 1
ATOM 2083 C CA . GLU A 1 266 ? -14.480 -2.762 21.298 1.00 43.84 266 GLU A CA 1
ATOM 2084 C C . GLU A 1 266 ? -13.139 -2.421 21.973 1.00 43.84 266 GLU A C 1
ATOM 2086 O O . GLU A 1 266 ? -13.093 -1.455 22.725 1.00 43.84 266 GLU A O 1
ATOM 2091 N N . MET A 1 267 ? -12.041 -3.136 21.690 1.00 40.31 267 MET A N 1
ATOM 2092 C CA . MET A 1 267 ? -10.712 -2.836 22.258 1.00 40.31 267 MET A CA 1
ATOM 2093 C C . MET A 1 267 ? -9.897 -1.804 21.465 1.00 40.31 267 MET A C 1
ATOM 2095 O O . MET A 1 267 ? -8.878 -1.331 21.960 1.00 40.31 267 MET A O 1
ATOM 2099 N N . LEU A 1 268 ? -10.304 -1.472 20.236 1.00 42.56 268 LEU A N 1
ATOM 2100 C CA . LEU A 1 268 ? -9.609 -0.499 19.376 1.00 42.56 268 LEU A CA 1
ATOM 2101 C C . LEU A 1 268 ? -10.377 0.820 19.189 1.00 42.56 268 LEU A C 1
ATOM 2103 O O . LEU A 1 268 ? -9.893 1.713 18.495 1.00 42.56 268 LEU A O 1
ATOM 2107 N N . VAL A 1 269 ? -11.588 0.922 19.744 1.00 39.12 269 VAL A N 1
ATOM 2108 C CA . VAL A 1 269 ? -12.514 2.053 19.527 1.00 39.12 269 VAL A CA 1
ATOM 2109 C C . VAL A 1 269 ? -13.031 2.657 20.848 1.00 39.12 269 VAL A C 1
ATOM 2111 O O . VAL A 1 269 ? -13.614 3.741 20.817 1.00 39.12 269 VAL A O 1
ATOM 2114 N N . ASN A 1 270 ? -12.772 2.007 21.991 1.00 33.91 270 ASN A N 1
ATOM 2115 C CA . ASN A 1 270 ? -12.979 2.544 23.344 1.00 33.91 270 ASN A CA 1
ATOM 2116 C C . ASN A 1 270 ? -11.641 2.904 24.004 1.00 33.91 270 ASN A C 1
ATOM 2118 O O . ASN A 1 270 ? -11.664 3.814 24.861 1.00 33.91 270 ASN A O 1
#